Protein AF-A0A372LQ44-F1 (afdb_monomer)

Solvent-accessible surface area (backbone atoms only — not comparable to full-atom values): 11177 Å² total; per-residue (Å²): 134,81,79,75,71,79,74,73,60,73,63,59,48,52,54,49,41,55,52,36,52,55,50,28,53,50,25,50,53,51,24,60,46,28,67,70,78,46,55,78,69,54,19,54,52,46,31,50,53,26,48,49,53,24,50,52,34,53,54,51,40,42,32,42,51,24,40,47,46,39,60,73,64,60,52,71,87,62,61,103,74,47,47,50,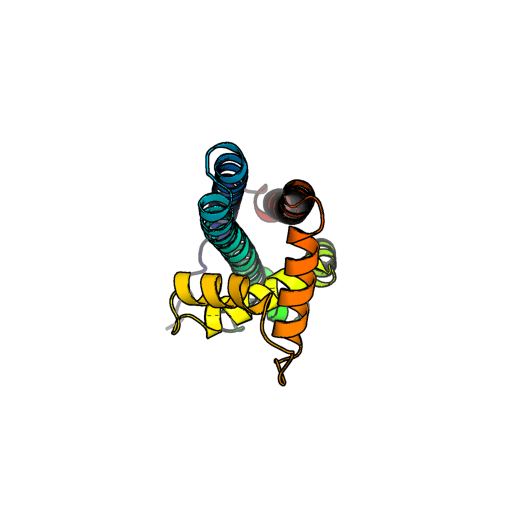80,56,54,74,78,48,82,65,83,53,62,70,61,44,50,57,54,47,56,50,63,72,32,67,67,48,52,48,50,52,50,50,49,50,55,54,61,74,36,78,84,52,53,74,64,56,48,46,46,50,65,63,50,56,77,75,56,81,93,65,92,60,59,71,64,57,50,49,50,51,54,54,48,50,53,36,73,76,38,71,47,66,61,56,52,49,52,51,49,51,53,54,50,52,54,50,49,52,51,50,50,50,49,44,62,75,74,56,73,82,82,128

Radius of gyration: 18.95 Å; Cα contacts (8 Å, |Δi|>4): 128; chains: 1; bounding box: 42×34×63 Å

Foldseek 3Di:
DPPPPPLPPLVVLLVLLVVLLVLLVVLLVQLVVLCPPDDPVSNLLSNLVSLLSSLVSLQVNLQSVQVSLCSPFVPVPPDPGDGNVRSVVDDRVPPVLVVLSVVLCPDPLNVLSVLSVVVVVVVPVPDSVVVSVCLVCVVPDDDDDDDPSVVVNSVVVVVCVVDPVSVVSVVSSCVSSVSSVVSSVVCCVPPPVPDD

Structure (mmCIF, N/CA/C/O backbone):
data_AF-A0A372LQ44-F1
#
_entry.id   AF-A0A372LQ44-F1
#
loop_
_atom_site.group_PDB
_atom_site.id
_atom_site.type_symbol
_atom_site.label_atom_id
_atom_site.label_alt_id
_atom_site.label_comp_id
_atom_site.label_asym_id
_atom_site.label_entity_id
_atom_site.label_seq_id
_atom_site.pdbx_PDB_ins_code
_atom_site.Cartn_x
_atom_site.Cartn_y
_atom_site.Cartn_z
_atom_site.occupancy
_atom_site.B_iso_or_equiv
_atom_site.auth_seq_id
_atom_site.auth_comp_id
_atom_site.auth_asym_id
_atom_site.auth_atom_id
_atom_site.pdbx_PDB_model_num
ATOM 1 N N . MET A 1 1 ? -19.451 -22.888 26.115 1.00 37.47 1 MET A N 1
ATOM 2 C CA . MET A 1 1 ? -18.176 -23.021 25.388 1.00 37.47 1 MET A CA 1
ATOM 3 C C . MET A 1 1 ? -17.977 -21.723 24.646 1.00 37.47 1 MET A C 1
ATOM 5 O O . MET A 1 1 ? -18.538 -21.548 23.574 1.00 37.47 1 MET A O 1
ATOM 9 N N . GLU A 1 2 ? -17.309 -20.777 25.292 1.00 37.28 2 GLU A N 1
ATOM 10 C CA . GLU A 1 2 ? -16.825 -19.576 24.622 1.00 37.28 2 GLU A CA 1
ATOM 11 C C . GLU A 1 2 ? -15.606 -20.025 23.816 1.00 37.28 2 GLU A C 1
ATOM 13 O O . GLU A 1 2 ? -14.624 -20.492 24.389 1.00 37.28 2 GLU A O 1
ATOM 18 N N . GLU A 1 3 ? -15.706 -20.009 22.485 1.00 39.16 3 GLU A N 1
ATOM 19 C CA . GLU A 1 3 ? -14.510 -20.027 21.648 1.00 39.16 3 GLU A CA 1
ATOM 20 C C . GLU A 1 3 ? -13.765 -18.734 21.977 1.00 39.16 3 GLU A C 1
ATOM 22 O O . GLU A 1 3 ? -14.154 -17.657 21.523 1.00 39.16 3 GLU A O 1
ATOM 27 N N . GLU A 1 4 ? -12.744 -18.830 22.829 1.00 37.88 4 GLU A N 1
ATOM 28 C CA . GLU A 1 4 ? -11.748 -17.780 22.987 1.00 37.88 4 GLU A CA 1
ATOM 29 C C . GLU A 1 4 ? -11.187 -17.513 21.592 1.00 37.88 4 GLU A C 1
ATOM 31 O O . GLU A 1 4 ? -10.370 -18.271 21.067 1.00 37.88 4 GLU A O 1
ATOM 36 N N . SER A 1 5 ? -11.700 -16.470 20.934 1.00 44.59 5 SER A N 1
ATOM 37 C CA . SER A 1 5 ? -11.126 -15.999 19.688 1.00 44.59 5 SER A CA 1
ATOM 38 C C . SER A 1 5 ? -9.682 -15.674 20.018 1.00 44.59 5 SER A C 1
ATOM 40 O O . SER A 1 5 ? -9.441 -14.768 20.812 1.00 44.59 5 SER A O 1
ATOM 42 N N . GLU A 1 6 ? -8.745 -16.440 19.471 1.00 47.81 6 GLU A N 1
ATOM 43 C CA . GLU A 1 6 ? -7.316 -16.202 19.598 1.00 47.81 6 GLU A CA 1
ATOM 44 C C . GLU A 1 6 ? -7.068 -14.759 19.133 1.00 47.81 6 GLU A C 1
ATOM 46 O O . GLU A 1 6 ? -7.059 -14.460 17.934 1.00 47.81 6 GLU A O 1
ATOM 51 N N . ILE A 1 7 ? -7.006 -13.817 20.080 1.00 52.34 7 ILE A N 1
ATOM 52 C CA . ILE A 1 7 ? -6.780 -12.408 19.778 1.00 52.34 7 ILE A CA 1
ATOM 53 C C . ILE A 1 7 ? -5.327 -12.350 19.336 1.00 52.34 7 ILE A C 1
ATOM 55 O O . ILE A 1 7 ? -4.411 -12.286 20.154 1.00 52.34 7 ILE A O 1
ATOM 59 N N . MET A 1 8 ? -5.124 -12.461 18.024 1.00 57.81 8 MET A N 1
ATOM 60 C CA . MET A 1 8 ? -3.811 -12.437 17.401 1.00 57.81 8 MET A CA 1
ATOM 61 C C . MET A 1 8 ? -3.054 -11.215 17.928 1.00 57.81 8 MET A C 1
ATOM 63 O O . MET A 1 8 ? -3.546 -10.088 17.830 1.00 57.81 8 MET A O 1
ATOM 67 N N . ASN A 1 9 ? -1.892 -11.458 18.543 1.00 68.44 9 ASN A N 1
ATOM 68 C CA . ASN A 1 9 ? -1.121 -10.431 19.234 1.00 68.44 9 ASN A CA 1
ATOM 69 C C . ASN A 1 9 ? -0.904 -9.226 18.292 1.00 68.44 9 ASN A C 1
ATOM 71 O O . ASN A 1 9 ? -0.292 -9.402 17.235 1.00 68.44 9 ASN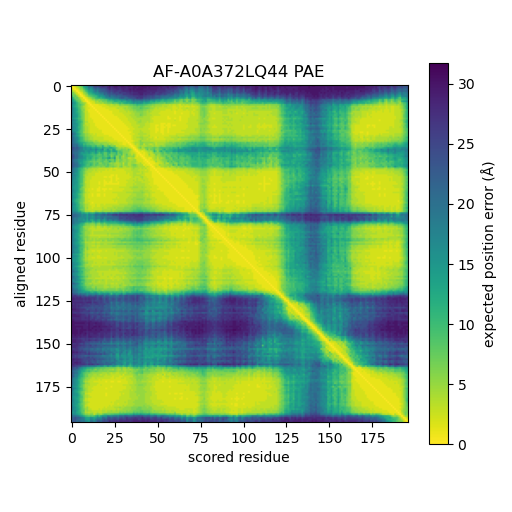 A O 1
ATOM 75 N N . PRO A 1 10 ? -1.366 -8.009 18.650 1.00 65.50 10 PRO A N 1
ATOM 76 C CA . PRO A 1 10 ? -1.233 -6.811 17.820 1.00 65.50 10 PRO A CA 1
ATOM 77 C C . PRO A 1 10 ? 0.201 -6.530 17.346 1.00 65.50 10 PRO A C 1
ATOM 79 O O . PRO A 1 10 ? 0.383 -5.930 16.286 1.00 65.50 10 PRO A O 1
ATOM 82 N N . ASN A 1 11 ? 1.208 -7.003 18.088 1.00 76.31 11 ASN A N 1
ATOM 83 C CA . ASN A 1 11 ? 2.622 -6.882 17.732 1.00 76.31 11 ASN A CA 1
ATOM 84 C C . ASN A 1 11 ? 2.979 -7.650 16.450 1.00 76.31 11 ASN A C 1
ATOM 86 O O . ASN A 1 11 ? 3.778 -7.156 15.660 1.00 76.31 11 ASN A O 1
ATOM 90 N N . ILE A 1 12 ? 2.328 -8.788 16.176 1.00 83.88 12 ILE A N 1
ATOM 91 C CA . ILE A 1 12 ? 2.591 -9.613 14.982 1.00 83.88 12 ILE A CA 1
ATOM 92 C C . ILE A 1 12 ? 2.321 -8.822 13.697 1.00 83.88 12 ILE A C 1
ATOM 94 O O . ILE A 1 12 ? 3.076 -8.925 12.727 1.00 83.88 12 ILE A O 1
ATOM 98 N N . TYR A 1 13 ? 1.270 -7.998 13.678 1.00 86.00 13 TYR A N 1
ATOM 99 C CA . TYR A 1 13 ? 0.953 -7.163 12.518 1.00 86.00 13 TYR A CA 1
ATOM 100 C C . TYR A 1 13 ? 2.007 -6.075 12.294 1.00 86.00 13 TYR A C 1
ATOM 102 O O . TYR A 1 13 ? 2.374 -5.810 11.151 1.00 86.00 13 TYR A O 1
ATOM 110 N N . LEU A 1 14 ? 2.526 -5.462 13.362 1.00 86.00 14 LEU A N 1
ATOM 111 C CA . LEU A 1 14 ? 3.571 -4.445 13.242 1.00 86.00 14 LEU A CA 1
ATOM 112 C C . LEU A 1 14 ? 4.901 -5.042 12.800 1.00 86.00 14 LEU A C 1
ATOM 114 O O . LEU A 1 14 ? 5.535 -4.483 11.908 1.00 86.00 14 LEU A O 1
ATOM 118 N N . ASP A 1 15 ? 5.297 -6.186 13.353 1.00 87.06 15 ASP A N 1
ATOM 119 C CA . ASP A 1 15 ? 6.501 -6.897 12.917 1.00 87.06 15 ASP A CA 1
ATOM 120 C C . ASP A 1 15 ? 6.385 -7.291 11.439 1.00 87.06 15 ASP A C 1
ATOM 122 O O . ASP A 1 15 ? 7.313 -7.084 10.652 1.00 87.06 15 ASP A O 1
ATOM 126 N N . SER A 1 16 ? 5.199 -7.752 11.028 1.00 90.19 16 SER A N 1
ATOM 127 C CA . SER A 1 16 ? 4.887 -8.038 9.626 1.00 90.19 16 SER A CA 1
ATOM 128 C C . SER A 1 16 ? 4.991 -6.787 8.749 1.00 90.19 16 SER A C 1
ATOM 130 O O . SER A 1 16 ? 5.576 -6.851 7.668 1.00 90.19 16 SER A O 1
ATOM 132 N N . LEU A 1 17 ? 4.485 -5.633 9.199 1.00 90.62 17 LEU A N 1
ATOM 133 C CA . LEU A 1 17 ? 4.611 -4.364 8.471 1.00 90.62 17 LEU A CA 1
ATOM 134 C C . LEU A 1 17 ? 6.066 -3.925 8.330 1.00 90.62 17 LEU A C 1
ATOM 136 O O . LEU A 1 17 ? 6.491 -3.545 7.240 1.00 90.62 17 LEU A O 1
ATOM 140 N N . GLN A 1 18 ? 6.850 -4.015 9.402 1.00 90.38 18 GLN A N 1
ATOM 141 C CA . GLN A 1 18 ? 8.269 -3.673 9.364 1.00 90.38 18 GLN A CA 1
ATOM 142 C C . GLN A 1 18 ? 9.047 -4.591 8.420 1.00 90.38 18 GLN A C 1
ATOM 144 O O . GLN A 1 18 ? 9.897 -4.119 7.663 1.00 90.38 18 GLN A O 1
ATOM 149 N N . PHE A 1 19 ? 8.738 -5.889 8.421 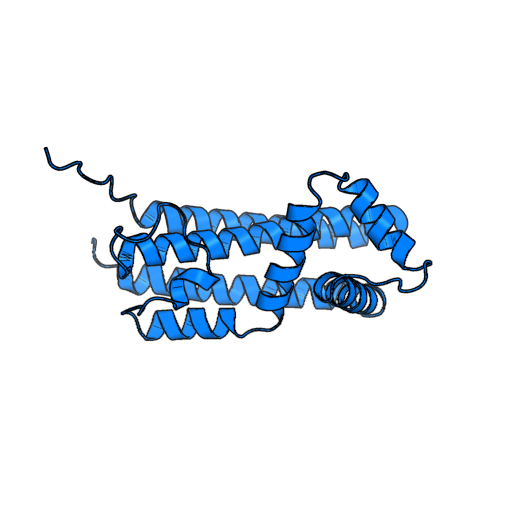1.00 92.69 19 PHE A N 1
ATOM 150 C CA . PHE A 1 19 ? 9.302 -6.833 7.463 1.00 92.69 19 PHE A CA 1
ATOM 151 C C . PHE A 1 19 ? 8.939 -6.457 6.020 1.00 92.69 19 PHE A C 1
ATOM 153 O O . PHE A 1 19 ? 9.813 -6.411 5.154 1.00 92.69 19 PHE A O 1
ATOM 160 N N . LYS A 1 20 ? 7.672 -6.119 5.757 1.00 92.88 20 LYS A N 1
ATOM 161 C CA . LYS A 1 20 ? 7.217 -5.699 4.426 1.00 92.88 20 LYS A CA 1
ATOM 162 C C . LYS A 1 20 ? 7.898 -4.422 3.949 1.00 92.88 20 LYS A C 1
ATOM 164 O O . LYS A 1 20 ? 8.294 -4.367 2.790 1.00 92.88 20 LYS A O 1
ATOM 169 N N . LEU A 1 21 ? 8.108 -3.436 4.817 1.00 92.69 21 LEU A N 1
ATOM 170 C CA . LEU A 1 21 ? 8.836 -2.219 4.448 1.00 92.69 21 LEU A CA 1
ATOM 171 C C . LEU A 1 21 ? 10.299 -2.495 4.097 1.00 92.69 21 LEU A C 1
ATOM 173 O O . LEU A 1 21 ? 10.785 -1.999 3.083 1.00 92.69 21 LEU A O 1
ATOM 177 N N . LYS A 1 22 ? 10.980 -3.357 4.861 1.00 93.06 22 LYS A N 1
ATOM 178 C CA . LYS A 1 22 ? 12.339 -3.806 4.513 1.00 93.06 22 LYS A CA 1
ATOM 179 C C . LYS A 1 22 ? 12.367 -4.519 3.158 1.00 93.06 22 LYS A C 1
ATOM 181 O O . LYS A 1 22 ? 13.262 -4.268 2.358 1.00 93.06 22 LYS A O 1
ATOM 186 N N . SER A 1 23 ? 11.374 -5.364 2.882 1.00 93.00 23 SER A N 1
ATOM 187 C CA . SER A 1 23 ? 11.241 -6.051 1.591 1.00 93.00 23 SER A CA 1
ATOM 188 C C . SER A 1 23 ? 10.990 -5.074 0.440 1.00 93.00 23 SER A C 1
ATOM 190 O O . SER A 1 23 ? 11.598 -5.209 -0.616 1.00 93.00 23 SER A O 1
ATOM 192 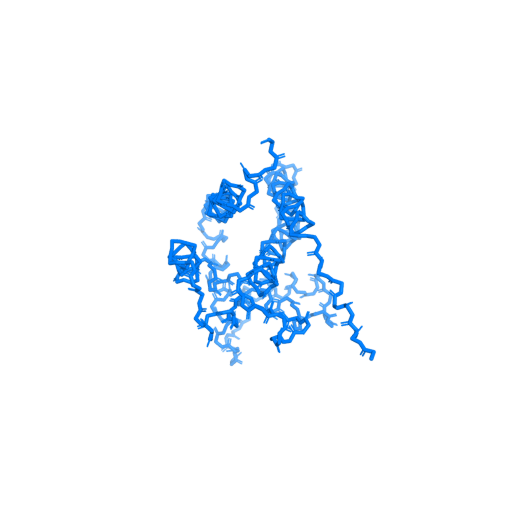N N . ALA A 1 24 ? 10.138 -4.064 0.630 1.00 91.19 24 ALA A N 1
ATOM 193 C CA . ALA A 1 24 ? 9.890 -3.042 -0.385 1.00 91.19 24 ALA A CA 1
ATOM 194 C C . ALA A 1 24 ? 11.162 -2.234 -0.690 1.00 91.19 24 ALA A C 1
ATOM 196 O O . ALA A 1 24 ? 11.474 -2.012 -1.857 1.00 91.19 24 ALA A O 1
ATOM 197 N N . ALA A 1 25 ? 11.927 -1.865 0.342 1.00 93.19 25 ALA A N 1
ATOM 198 C CA . ALA A 1 25 ? 13.214 -1.188 0.186 1.00 93.19 25 ALA A CA 1
ATOM 199 C C . ALA A 1 25 ? 14.240 -2.057 -0.558 1.00 93.19 25 ALA A C 1
ATOM 201 O O . ALA A 1 25 ? 14.980 -1.559 -1.402 1.00 93.19 25 ALA A O 1
ATOM 202 N N . PHE A 1 26 ? 14.260 -3.366 -0.294 1.00 92.94 26 PHE A N 1
ATOM 203 C CA . PHE A 1 26 ? 15.095 -4.302 -1.043 1.00 92.94 26 PHE A CA 1
ATOM 204 C C . PHE A 1 26 ? 14.747 -4.304 -2.539 1.00 92.94 26 PHE A C 1
ATOM 206 O O . PHE A 1 26 ? 15.641 -4.109 -3.360 1.00 92.94 26 PHE A O 1
ATOM 213 N N . HIS A 1 27 ? 13.467 -4.450 -2.896 1.00 87.75 27 HIS A N 1
ATOM 214 C CA . HIS A 1 27 ? 13.025 -4.436 -4.297 1.00 87.75 27 HIS A CA 1
ATOM 215 C C . HIS A 1 27 ? 13.304 -3.097 -4.989 1.00 87.75 27 HIS A C 1
ATOM 217 O O . HIS A 1 27 ? 13.735 -3.066 -6.142 1.00 87.75 27 HIS A O 1
ATOM 223 N N . HIS A 1 28 ? 13.133 -1.981 -4.278 1.00 88.50 28 HIS A N 1
ATOM 224 C CA . HIS A 1 28 ? 13.502 -0.654 -4.771 1.00 88.50 28 HIS A CA 1
ATOM 225 C C . HIS A 1 28 ? 14.998 -0.571 -5.112 1.00 88.50 28 HIS A C 1
ATOM 227 O O . HIS A 1 28 ? 15.353 -0.217 -6.237 1.00 88.50 28 HIS A O 1
ATOM 233 N N . MET A 1 29 ? 15.877 -1.005 -4.202 1.00 89.81 29 MET A N 1
ATOM 234 C CA . MET A 1 29 ? 17.323 -1.044 -4.451 1.00 89.81 29 MET A CA 1
ATOM 235 C C . MET A 1 29 ? 17.701 -1.963 -5.620 1.00 89.81 29 MET A C 1
ATOM 237 O O . MET A 1 29 ? 18.549 -1.590 -6.430 1.00 89.81 29 MET A O 1
ATOM 241 N 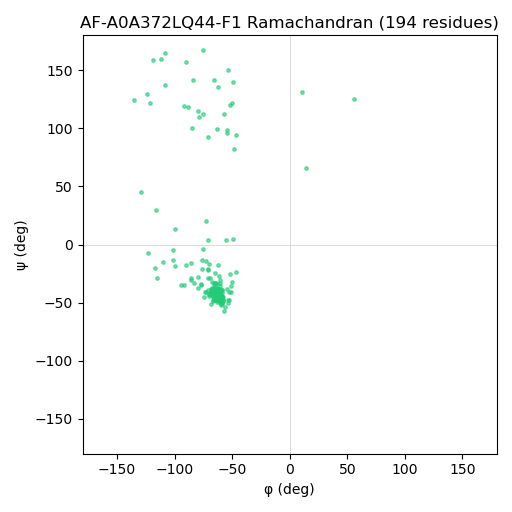N . GLN A 1 30 ? 17.081 -3.143 -5.739 1.00 85.19 30 GLN A N 1
ATOM 242 C CA . GLN A 1 30 ? 17.337 -4.055 -6.864 1.00 85.19 30 GLN A CA 1
ATOM 243 C C . GLN A 1 30 ? 16.868 -3.468 -8.196 1.00 85.19 30 GLN A C 1
ATOM 245 O O . GLN A 1 30 ? 17.566 -3.596 -9.202 1.00 85.19 30 GLN A O 1
ATOM 250 N N . THR A 1 31 ? 15.738 -2.757 -8.197 1.00 78.25 31 THR A N 1
ATOM 251 C CA . THR A 1 31 ? 15.253 -2.024 -9.374 1.00 78.25 31 THR A CA 1
ATOM 252 C C . THR A 1 31 ? 16.289 -0.986 -9.813 1.00 78.25 31 THR A C 1
ATOM 254 O O . THR A 1 31 ? 16.687 -0.960 -10.975 1.00 78.25 31 THR A O 1
ATOM 257 N N . LEU A 1 32 ? 16.796 -0.173 -8.879 1.00 81.62 32 LEU A N 1
ATOM 258 C CA . LEU A 1 32 ? 17.813 0.847 -9.164 1.00 81.62 32 LEU A CA 1
ATOM 259 C C . LEU A 1 32 ? 19.140 0.258 -9.650 1.00 81.62 32 LEU A C 1
ATOM 261 O O . LEU A 1 32 ? 19.797 0.849 -10.507 1.00 81.62 32 LEU A O 1
ATOM 265 N N . LYS A 1 33 ? 19.548 -0.890 -9.102 1.00 81.81 33 LYS A N 1
ATOM 266 C CA . LYS A 1 33 ? 20.750 -1.607 -9.537 1.00 81.81 33 LYS A CA 1
ATOM 267 C C . LYS A 1 33 ? 20.588 -2.146 -10.957 1.00 81.81 33 LYS A C 1
ATOM 269 O O . LYS A 1 33 ? 21.471 -1.960 -11.786 1.00 81.81 33 LYS A O 1
ATOM 274 N N . SER A 1 34 ? 19.430 -2.731 -11.250 1.00 72.81 34 SER A N 1
ATOM 275 C CA . SER A 1 34 ? 19.122 -3.291 -12.565 1.00 72.81 34 SER A CA 1
ATOM 276 C C . SER A 1 34 ? 19.215 -2.241 -13.673 1.00 72.81 34 SER A C 1
ATOM 278 O O . SER A 1 34 ? 19.773 -2.515 -14.727 1.00 72.81 34 SER A O 1
ATOM 280 N N . ILE A 1 35 ? 18.769 -1.010 -13.407 1.00 70.69 35 ILE A N 1
ATOM 281 C CA . ILE A 1 35 ? 18.875 0.118 -14.352 1.00 70.69 35 ILE A CA 1
ATOM 282 C C . ILE A 1 35 ? 20.337 0.463 -14.695 1.00 70.69 35 ILE A C 1
ATOM 284 O O . ILE A 1 35 ? 20.603 1.007 -15.760 1.00 70.69 35 ILE A O 1
ATOM 288 N N . LYS A 1 36 ? 21.293 0.177 -13.804 1.00 72.81 36 LYS A N 1
ATOM 289 C CA . LYS A 1 36 ? 22.713 0.506 -14.006 1.00 72.81 36 LYS A CA 1
ATOM 290 C C . LYS A 1 36 ? 23.509 -0.616 -14.667 1.00 72.81 36 LYS A C 1
ATOM 292 O O . LYS A 1 36 ? 24.431 -0.321 -15.420 1.00 72.81 36 LYS A O 1
ATOM 297 N N . ASP A 1 37 ? 23.170 -1.865 -14.362 1.00 71.00 37 ASP A N 1
ATOM 298 C CA . ASP A 1 37 ? 24.048 -3.012 -14.621 1.00 71.00 37 ASP A CA 1
ATOM 299 C C . ASP A 1 37 ? 23.665 -3.822 -15.877 1.00 71.00 37 ASP A C 1
ATOM 301 O O . ASP A 1 37 ? 24.463 -4.637 -16.337 1.00 71.00 37 ASP A O 1
ATOM 305 N N . PHE A 1 38 ? 22.470 -3.611 -16.438 1.00 67.75 38 PHE A N 1
ATOM 306 C CA . PHE A 1 38 ? 21.934 -4.399 -17.557 1.00 67.75 38 PHE A CA 1
ATOM 307 C C . PHE A 1 38 ? 21.904 -3.631 -18.885 1.00 67.75 38 PHE A C 1
ATOM 309 O O . PHE A 1 38 ? 22.013 -2.406 -18.902 1.00 67.75 38 PHE A O 1
ATOM 316 N N . ASN A 1 39 ? 21.729 -4.335 -20.009 1.00 66.12 39 ASN A N 1
ATOM 317 C CA . ASN A 1 39 ? 21.396 -3.702 -21.295 1.00 66.12 39 ASN A CA 1
ATOM 318 C C . ASN A 1 39 ? 19.913 -3.259 -21.340 1.00 66.12 39 ASN A C 1
ATOM 320 O O . ASN A 1 39 ? 19.142 -3.649 -20.472 1.00 66.12 39 ASN A O 1
ATOM 324 N N . GLU A 1 40 ? 19.485 -2.450 -22.318 1.00 59.84 40 GLU A N 1
ATOM 325 C CA . GLU A 1 40 ? 18.125 -1.858 -22.338 1.00 59.84 40 GLU A CA 1
ATOM 326 C C . GLU A 1 40 ? 16.977 -2.882 -22.217 1.00 59.84 40 GLU A C 1
ATOM 328 O O . GLU A 1 40 ? 15.984 -2.627 -21.532 1.00 59.84 40 GLU A O 1
ATOM 333 N N . GLU A 1 41 ? 17.107 -4.051 -22.845 1.00 55.25 41 GLU A N 1
ATOM 334 C CA . GLU A 1 41 ? 16.078 -5.097 -22.830 1.00 55.25 41 GLU A CA 1
ATOM 335 C C . GLU A 1 41 ? 16.028 -5.818 -21.473 1.00 55.25 41 GLU A C 1
ATOM 337 O O . GLU A 1 41 ? 14.964 -5.982 -20.870 1.00 55.25 41 GLU A O 1
ATOM 342 N N . GLU A 1 42 ? 17.193 -6.169 -20.933 1.00 55.88 42 GLU A N 1
ATOM 343 C CA . GLU A 1 42 ? 17.345 -6.759 -19.602 1.00 55.88 42 GLU A CA 1
ATOM 344 C C . GLU A 1 42 ? 16.930 -5.783 -18.487 1.00 55.88 42 GLU A C 1
ATOM 346 O O . GLU A 1 42 ? 16.282 -6.188 -17.517 1.00 55.88 42 GLU A O 1
ATOM 351 N N . GLN A 1 43 ? 17.232 -4.489 -18.643 1.00 59.53 43 GLN A N 1
ATOM 352 C CA . GLN A 1 43 ? 16.787 -3.417 -17.751 1.00 59.53 43 GLN A CA 1
ATOM 353 C C . GLN A 1 43 ? 15.264 -3.379 -17.685 1.00 59.53 43 GLN A C 1
ATOM 355 O O . GLN A 1 43 ? 14.705 -3.339 -16.591 1.00 59.53 43 GLN A O 1
ATOM 360 N N . LEU A 1 44 ? 14.581 -3.425 -18.833 1.00 56.09 44 LEU A N 1
ATOM 361 C CA . LEU A 1 44 ? 13.122 -3.368 -18.888 1.00 56.09 44 LEU A CA 1
ATOM 362 C C . LEU A 1 44 ? 12.484 -4.536 -18.119 1.00 56.09 44 LEU A C 1
ATOM 364 O O . LEU A 1 44 ? 11.546 -4.338 -17.341 1.00 56.09 44 LEU A O 1
ATOM 368 N N . ILE A 1 45 ? 13.014 -5.747 -18.304 1.00 56.75 45 ILE A N 1
ATOM 369 C CA . ILE A 1 45 ? 12.505 -6.966 -17.665 1.00 56.75 45 ILE A CA 1
ATOM 370 C C . ILE A 1 45 ? 12.762 -6.936 -16.155 1.00 56.75 45 ILE A C 1
ATOM 372 O O . ILE A 1 45 ? 11.826 -7.126 -15.374 1.00 56.75 45 ILE A O 1
ATOM 376 N N . ALA A 1 46 ? 14.003 -6.667 -15.744 1.00 58.16 46 ALA A N 1
ATOM 377 C CA . ALA A 1 46 ? 14.402 -6.663 -14.339 1.00 58.16 46 ALA A CA 1
ATOM 378 C C . ALA A 1 46 ? 13.726 -5.531 -13.549 1.00 58.16 46 ALA A C 1
ATOM 380 O O . ALA A 1 46 ? 13.245 -5.743 -12.433 1.00 58.16 46 ALA A O 1
ATOM 381 N N . VAL A 1 47 ? 13.600 -4.341 -14.150 1.00 64.19 47 VAL A N 1
ATOM 382 C CA . VAL A 1 47 ? 12.829 -3.236 -13.568 1.00 64.19 47 VAL A CA 1
ATOM 383 C C . VAL A 1 47 ? 11.373 -3.637 -13.396 1.00 64.19 47 VAL A C 1
ATOM 385 O O . VAL A 1 47 ? 10.810 -3.401 -12.331 1.00 64.19 47 VAL A O 1
ATOM 388 N N . SER A 1 48 ? 10.761 -4.266 -14.402 1.00 66.00 48 SER A N 1
ATOM 389 C CA . SER A 1 48 ? 9.357 -4.674 -14.322 1.00 66.00 48 SER A CA 1
ATOM 390 C C . SER A 1 48 ? 9.110 -5.683 -13.197 1.00 66.00 48 SER A C 1
ATOM 392 O O . SER A 1 48 ? 8.153 -5.528 -12.430 1.00 66.00 48 SER A O 1
ATOM 394 N N . SER A 1 49 ? 9.973 -6.694 -13.039 1.00 69.44 49 SER A N 1
ATOM 395 C CA . SER A 1 49 ? 9.807 -7.715 -11.996 1.00 69.44 49 SER A CA 1
ATOM 396 C C . SER A 1 49 ? 9.980 -7.152 -10.588 1.00 69.44 49 SER A C 1
ATOM 398 O O . SER A 1 49 ? 9.124 -7.380 -9.729 1.00 69.44 49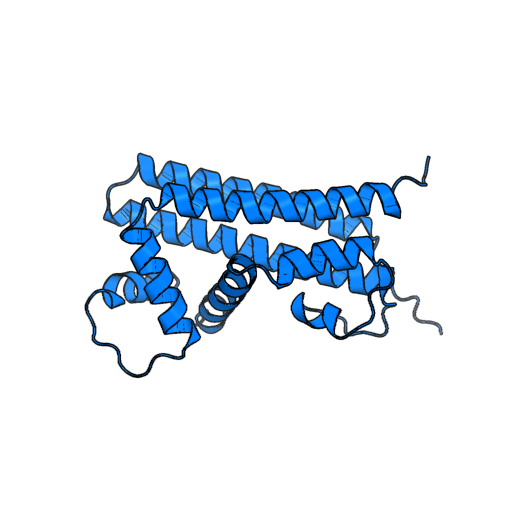 SER A O 1
ATOM 400 N N . GLU A 1 50 ? 11.043 -6.382 -10.350 1.00 78.75 50 GLU A N 1
ATOM 401 C CA . GLU A 1 50 ? 11.335 -5.820 -9.027 1.00 78.75 50 GLU A CA 1
ATOM 402 C C . GLU A 1 50 ? 10.339 -4.717 -8.653 1.00 78.75 50 GLU A C 1
ATOM 404 O O . GLU A 1 50 ? 9.821 -4.690 -7.533 1.00 78.75 50 GLU A O 1
ATOM 409 N N . PHE A 1 51 ? 9.948 -3.875 -9.613 1.00 77.44 51 PHE A N 1
ATOM 410 C CA . PHE A 1 51 ? 8.875 -2.903 -9.420 1.00 77.44 51 PHE A CA 1
ATOM 411 C C . PHE A 1 51 ? 7.550 -3.588 -9.074 1.00 77.44 51 PHE A C 1
ATOM 413 O O . PHE A 1 51 ? 6.861 -3.183 -8.136 1.00 77.44 51 PHE A O 1
ATOM 420 N N . THR A 1 52 ? 7.194 -4.661 -9.785 1.00 78.25 52 THR A N 1
ATOM 421 C CA . THR A 1 52 ? 5.977 -5.432 -9.500 1.00 78.25 52 THR A CA 1
ATOM 422 C C . THR A 1 52 ? 6.010 -6.010 -8.086 1.00 78.25 52 THR A C 1
ATOM 424 O O . THR A 1 52 ? 5.023 -5.893 -7.354 1.00 78.25 52 THR A O 1
ATOM 427 N N . ALA A 1 53 ? 7.141 -6.584 -7.668 1.00 82.75 53 ALA A N 1
ATOM 428 C CA . ALA A 1 53 ? 7.320 -7.118 -6.321 1.00 82.75 53 ALA A CA 1
ATOM 429 C C . ALA A 1 53 ? 7.201 -6.025 -5.244 1.00 82.75 53 ALA A C 1
ATOM 431 O O . ALA A 1 53 ? 6.500 -6.216 -4.244 1.00 82.75 53 ALA A O 1
ATOM 432 N N . MET A 1 54 ? 7.798 -4.852 -5.472 1.00 87.69 54 MET A N 1
ATOM 433 C CA . MET A 1 54 ? 7.667 -3.684 -4.597 1.00 87.69 54 MET A CA 1
ATOM 434 C C . MET A 1 54 ? 6.200 -3.253 -4.452 1.00 87.69 54 MET A C 1
ATOM 436 O O . MET A 1 54 ? 5.697 -3.113 -3.336 1.00 87.69 54 MET A O 1
ATOM 440 N N . MET A 1 55 ? 5.477 -3.108 -5.564 1.00 83.25 55 MET A N 1
ATOM 441 C CA . MET A 1 55 ? 4.068 -2.704 -5.557 1.00 83.25 55 MET A CA 1
ATOM 442 C C . MET A 1 55 ? 3.186 -3.733 -4.837 1.00 83.25 55 MET A C 1
ATOM 444 O O . MET A 1 55 ? 2.404 -3.379 -3.956 1.00 83.25 55 MET A O 1
ATOM 448 N N . LEU A 1 56 ? 3.345 -5.028 -5.123 1.00 86.19 56 LEU A N 1
ATOM 449 C CA . LEU A 1 56 ? 2.615 -6.086 -4.412 1.00 86.19 56 LEU A CA 1
ATOM 450 C C . LEU A 1 56 ? 2.919 -6.087 -2.908 1.00 86.19 56 LEU A C 1
ATOM 452 O O . LEU A 1 56 ? 2.024 -6.334 -2.092 1.00 86.19 56 LEU A O 1
ATOM 456 N N . THR A 1 57 ? 4.160 -5.768 -2.537 1.00 91.25 57 THR A N 1
ATOM 457 C CA . THR A 1 57 ? 4.574 -5.621 -1.141 1.00 91.25 57 THR A CA 1
ATOM 458 C C . THR A 1 57 ? 3.823 -4.472 -0.473 1.00 91.25 57 THR A C 1
ATOM 460 O O . THR A 1 57 ? 3.202 -4.707 0.566 1.00 91.25 57 THR A O 1
ATOM 463 N N . PHE A 1 58 ? 3.764 -3.287 -1.088 1.00 92.38 58 PHE A N 1
ATOM 464 C CA . PHE A 1 58 ? 2.989 -2.160 -0.558 1.00 92.38 58 PHE A CA 1
ATOM 465 C C . PHE A 1 58 ? 1.503 -2.480 -0.412 1.00 92.38 58 PHE A C 1
ATOM 467 O O . PHE A 1 58 ? 0.938 -2.221 0.648 1.00 92.38 58 PHE A O 1
ATOM 474 N N . GLN A 1 59 ? 0.877 -3.119 -1.406 1.00 91.06 59 GLN A N 1
ATOM 475 C CA . GLN A 1 59 ? -0.523 -3.545 -1.294 1.00 91.06 59 GLN A CA 1
ATOM 476 C C . GLN A 1 59 ? -0.731 -4.490 -0.106 1.00 91.06 59 GLN A C 1
ATOM 478 O O . GLN A 1 59 ? -1.712 -4.356 0.624 1.00 91.06 59 GLN A O 1
ATOM 483 N N . SER A 1 60 ? 0.190 -5.434 0.109 1.00 90.69 60 SER A N 1
ATOM 484 C CA . SER A 1 60 ? 0.105 -6.339 1.255 1.00 90.69 60 SER A CA 1
ATOM 485 C C . SER A 1 60 ? 0.272 -5.612 2.593 1.00 90.69 60 SER A C 1
ATOM 487 O O . SER A 1 60 ? -0.403 -5.975 3.551 1.00 90.69 60 SER A O 1
ATOM 489 N N . SER A 1 61 ? 1.082 -4.549 2.657 1.00 94.25 61 SER A N 1
ATOM 490 C CA . SER A 1 61 ? 1.170 -3.683 3.839 1.00 94.25 61 SER A CA 1
ATOM 491 C C . SER A 1 61 ? -0.166 -3.004 4.147 1.00 94.25 61 SER A C 1
ATOM 493 O O . SER A 1 61 ? -0.565 -2.950 5.308 1.00 94.25 61 SER A O 1
ATOM 495 N N . LEU A 1 62 ? -0.908 -2.555 3.127 1.00 93.19 62 LEU A N 1
ATOM 496 C CA . LEU A 1 62 ? -2.243 -1.969 3.333 1.00 93.19 62 LEU A CA 1
ATOM 497 C C . LEU A 1 62 ? -3.216 -2.987 3.920 1.00 93.19 62 LEU A C 1
ATOM 499 O O . LEU A 1 62 ? -3.969 -2.676 4.840 1.00 93.19 62 LEU A O 1
ATOM 503 N N . ASP A 1 63 ? -3.178 -4.214 3.402 1.00 89.50 63 ASP A N 1
ATOM 504 C CA . ASP A 1 63 ? -4.022 -5.302 3.885 1.00 89.50 63 ASP A CA 1
ATOM 505 C C . ASP A 1 63 ? -3.669 -5.688 5.337 1.00 89.50 63 ASP A C 1
ATOM 507 O O . ASP A 1 63 ? -4.561 -6.057 6.100 1.00 89.50 63 ASP A O 1
ATOM 511 N N . ILE A 1 64 ? -2.398 -5.584 5.747 1.00 91.44 64 ILE A N 1
ATOM 512 C CA . ILE A 1 64 ? -1.971 -5.815 7.138 1.00 91.44 64 ILE A CA 1
ATOM 513 C C . ILE A 1 64 ? -2.476 -4.697 8.059 1.00 91.44 64 ILE A C 1
ATOM 515 O O . ILE A 1 64 ? -3.012 -4.994 9.125 1.00 91.44 64 ILE A O 1
ATOM 519 N N . ILE A 1 65 ? -2.373 -3.427 7.647 1.00 93.38 65 ILE A N 1
ATOM 520 C CA . ILE A 1 65 ? -2.943 -2.294 8.401 1.00 93.38 65 ILE A CA 1
ATOM 521 C C . ILE A 1 65 ? -4.449 -2.482 8.578 1.00 93.38 65 ILE A C 1
ATOM 523 O O . ILE A 1 65 ? -4.970 -2.319 9.679 1.00 93.38 65 ILE A O 1
ATOM 527 N N . ALA A 1 66 ? -5.147 -2.874 7.512 1.00 91.00 66 ALA A N 1
ATOM 528 C CA . ALA A 1 66 ? -6.582 -3.112 7.545 1.00 91.00 66 ALA A CA 1
ATOM 529 C C . ALA A 1 66 ? -6.966 -4.191 8.565 1.00 91.00 66 ALA A C 1
ATOM 531 O O . ALA A 1 66 ? -7.901 -4.013 9.345 1.00 91.00 66 ALA A O 1
ATOM 532 N N . GLN A 1 67 ? -6.214 -5.293 8.586 1.00 88.31 67 GLN A N 1
ATOM 533 C CA . GLN A 1 67 ? -6.408 -6.375 9.547 1.00 88.31 67 GLN A CA 1
ATOM 534 C C . GLN A 1 67 ? -6.100 -5.935 10.977 1.00 88.31 67 GLN A C 1
ATOM 536 O O . GLN A 1 67 ? -6.856 -6.280 11.881 1.00 88.31 67 GLN A O 1
ATOM 541 N N . TRP A 1 68 ? -5.052 -5.134 11.183 1.00 90.75 68 TRP A N 1
ATOM 542 C CA . TRP A 1 68 ? -4.735 -4.585 12.499 1.00 90.75 68 TRP A CA 1
ATOM 543 C C . TRP A 1 68 ? -5.850 -3.669 13.014 1.00 90.75 68 TRP A C 1
ATOM 545 O O . TRP A 1 68 ? -6.315 -3.855 14.136 1.00 90.75 68 TRP A O 1
ATOM 555 N N . VAL A 1 69 ? -6.343 -2.739 12.186 1.00 91.06 69 VAL A N 1
ATOM 556 C CA . VAL A 1 69 ? -7.475 -1.856 12.531 1.00 91.06 69 VAL A CA 1
ATOM 557 C C . VAL A 1 69 ? -8.709 -2.688 12.867 1.00 91.06 69 VAL A C 1
ATOM 559 O O . VAL A 1 69 ? -9.358 -2.453 13.885 1.00 91.06 69 VAL A O 1
ATOM 562 N N . ASN A 1 70 ? -9.002 -3.700 12.051 1.00 87.50 70 ASN A N 1
ATOM 563 C CA . ASN A 1 70 ? -10.125 -4.597 12.277 1.00 87.50 70 ASN A CA 1
ATOM 564 C C . ASN A 1 70 ? -10.025 -5.332 13.620 1.00 87.50 70 ASN A C 1
ATOM 566 O O . ASN A 1 70 ? -10.969 -5.331 14.407 1.00 87.50 70 ASN A O 1
ATOM 570 N N . ALA A 1 71 ? -8.865 -5.931 13.889 1.00 84.12 71 ALA A N 1
ATOM 571 C CA . ALA A 1 71 ? -8.623 -6.717 15.089 1.00 84.12 71 ALA A CA 1
ATOM 572 C C . ALA A 1 71 ? -8.591 -5.853 16.356 1.00 84.12 71 ALA A C 1
ATOM 574 O O . ALA A 1 71 ? -9.091 -6.275 17.395 1.00 84.12 71 ALA A O 1
ATOM 575 N N . LYS A 1 72 ? -7.996 -4.656 16.283 1.00 86.25 72 LYS A N 1
ATOM 576 C CA . LYS A 1 72 ? -7.713 -3.832 17.462 1.00 86.25 72 LYS A CA 1
ATOM 577 C C . LYS A 1 72 ? -8.786 -2.794 17.766 1.00 86.25 72 LYS A C 1
ATOM 579 O O . LYS A 1 72 ? -8.993 -2.495 18.938 1.00 86.25 72 LYS A O 1
ATOM 584 N N . LEU A 1 73 ? -9.421 -2.222 16.743 1.00 87.50 73 LEU A N 1
ATOM 585 C CA . LEU A 1 73 ? -10.290 -1.049 16.894 1.00 87.50 73 LEU A CA 1
ATOM 586 C C . LEU A 1 73 ? -11.755 -1.320 16.569 1.00 87.50 73 LEU A C 1
ATOM 588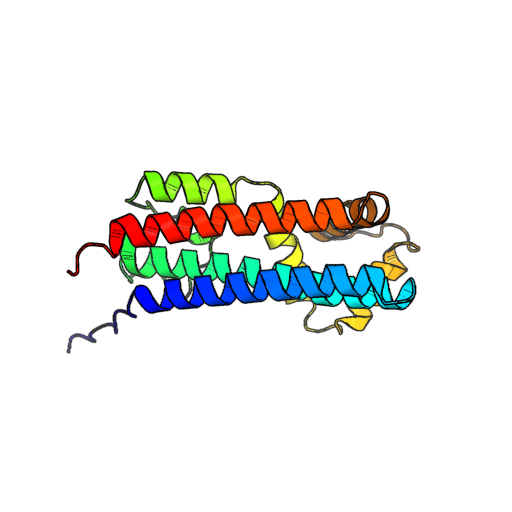 O O . LEU A 1 73 ? -12.618 -0.646 17.121 1.00 87.50 73 LEU A O 1
ATOM 592 N N . LEU A 1 74 ? -12.048 -2.276 15.684 1.00 84.12 74 LEU A N 1
ATOM 593 C CA . LEU A 1 74 ? -13.418 -2.504 15.214 1.00 84.12 74 LEU A CA 1
ATOM 594 C C . LEU A 1 74 ? -14.122 -3.698 15.880 1.00 84.12 74 LEU A C 1
ATOM 596 O O . LEU A 1 74 ? -15.316 -3.868 15.659 1.00 84.12 74 LEU A O 1
ATOM 600 N N . ASN A 1 75 ? -13.415 -4.464 16.724 1.00 68.38 75 ASN A N 1
ATOM 601 C CA . ASN A 1 75 ? -13.850 -5.724 17.344 1.00 68.38 75 ASN A CA 1
ATOM 602 C C . ASN A 1 75 ? -14.303 -6.791 16.317 1.00 68.38 75 ASN A C 1
ATOM 604 O O . ASN A 1 75 ? -15.207 -6.597 15.509 1.00 68.38 75 ASN A O 1
ATOM 608 N N . SER A 1 76 ? -13.683 -7.971 16.400 1.00 57.59 76 SER A N 1
ATOM 609 C CA . SER A 1 76 ? -13.624 -9.115 15.459 1.00 57.59 76 SER A CA 1
ATOM 610 C C . SER A 1 76 ? -14.920 -9.684 14.841 1.00 57.59 76 SER A C 1
ATOM 612 O O . SER A 1 76 ? -14.854 -10.659 14.093 1.00 57.59 76 SER A O 1
ATOM 614 N N . THR A 1 77 ? -16.093 -9.088 15.067 1.00 54.38 77 THR A N 1
ATOM 615 C CA . THR A 1 77 ? -17.340 -9.441 14.355 1.00 54.38 77 THR A CA 1
ATOM 616 C C . THR A 1 77 ? -17.272 -9.190 12.845 1.00 54.38 77 THR A C 1
ATOM 618 O O . THR A 1 77 ? -18.051 -9.753 12.073 1.00 54.38 77 THR A O 1
ATOM 621 N N . ILE A 1 78 ? -16.313 -8.386 12.392 1.00 56.66 78 ILE A N 1
ATOM 622 C CA . ILE A 1 78 ? -16.064 -8.122 10.979 1.00 56.66 78 ILE A CA 1
ATOM 623 C C . ILE A 1 78 ? -15.089 -9.180 10.436 1.00 56.66 78 ILE A C 1
ATOM 625 O O . ILE A 1 78 ? -13.958 -9.277 10.902 1.00 56.66 78 ILE A O 1
ATOM 629 N N . LYS A 1 79 ? -15.566 -9.955 9.446 1.00 60.28 79 LYS A N 1
ATOM 630 C CA . LYS A 1 79 ? -14.869 -10.885 8.521 1.00 60.28 79 LYS A CA 1
ATOM 631 C C . LYS A 1 79 ? -13.394 -11.228 8.835 1.00 60.28 79 LYS A C 1
ATOM 633 O O . LYS A 1 79 ? -12.537 -10.355 8.853 1.00 60.28 79 LYS A O 1
ATOM 638 N N . LYS A 1 80 ? -13.053 -12.531 8.819 1.00 67.12 80 LYS A N 1
ATOM 639 C CA . LYS A 1 80 ? -11.669 -13.076 8.926 1.00 67.12 80 LYS A CA 1
ATOM 640 C C . LYS A 1 80 ? -10.612 -12.403 8.030 1.00 67.12 80 LYS A C 1
ATOM 642 O O . LYS A 1 80 ? -9.427 -12.491 8.325 1.00 67.12 80 LYS A O 1
ATOM 647 N N . ARG A 1 81 ? -11.013 -11.772 6.923 1.00 74.50 81 ARG A N 1
ATOM 648 C CA . ARG A 1 81 ? -10.125 -11.025 6.030 1.00 74.50 81 ARG A CA 1
ATOM 649 C C . ARG A 1 81 ? -10.786 -9.705 5.660 1.00 74.50 81 ARG A C 1
ATOM 651 O O . ARG A 1 81 ? -11.896 -9.715 5.129 1.00 74.50 81 ARG A O 1
ATOM 658 N N . VAL A 1 82 ? -10.085 -8.605 5.919 1.00 80.81 82 VAL A N 1
ATOM 659 C CA . VAL A 1 82 ? -10.536 -7.244 5.614 1.00 80.81 82 VAL A CA 1
ATOM 660 C C . VAL A 1 82 ? -9.492 -6.568 4.743 1.00 80.81 82 VAL A C 1
ATOM 662 O O . VAL A 1 82 ? -8.301 -6.610 5.049 1.00 80.81 82 VAL A O 1
ATOM 665 N N . TYR A 1 83 ? -9.939 -5.979 3.637 1.00 86.25 83 TYR A N 1
ATOM 666 C CA . TYR A 1 83 ? -9.078 -5.205 2.745 1.00 86.25 83 TYR A CA 1
ATOM 667 C C . TYR A 1 83 ? -9.041 -3.735 3.158 1.00 86.25 83 TYR A C 1
ATOM 669 O O . TYR A 1 83 ? -9.987 -3.226 3.759 1.00 86.25 83 TYR A O 1
ATOM 677 N N . PHE A 1 84 ? -7.981 -3.028 2.767 1.00 90.50 84 PHE A N 1
ATOM 678 C CA . PHE A 1 84 ? -7.790 -1.620 3.124 1.00 90.50 84 PHE A CA 1
ATOM 679 C C . PHE A 1 84 ? -8.982 -0.722 2.793 1.00 90.50 84 PHE A C 1
ATOM 681 O O . PHE A 1 84 ? -9.380 0.086 3.613 1.00 90.50 84 PHE A O 1
ATOM 688 N N . ASP A 1 85 ? -9.636 -0.888 1.645 1.00 86.94 85 ASP A N 1
ATOM 689 C CA . ASP A 1 85 ? -10.806 -0.061 1.319 1.00 86.94 85 ASP A CA 1
ATOM 690 C C . ASP A 1 85 ? -12.052 -0.383 2.152 1.00 86.94 85 ASP A C 1
ATOM 692 O O . ASP A 1 85 ? -12.962 0.444 2.257 1.00 86.94 85 ASP A O 1
ATOM 696 N N . GLU A 1 86 ? -12.123 -1.585 2.721 1.00 87.25 86 GLU A N 1
ATOM 697 C CA . GLU A 1 86 ? -13.290 -2.051 3.460 1.00 87.25 86 GLU A CA 1
ATOM 698 C C . GLU A 1 86 ? -13.347 -1.504 4.881 1.00 87.25 86 GLU A C 1
ATOM 700 O O . GLU A 1 86 ? -14.455 -1.313 5.375 1.00 87.25 86 GLU A O 1
ATOM 705 N N . ILE A 1 87 ? -12.207 -1.191 5.512 1.00 89.12 87 ILE A N 1
ATOM 706 C CA . ILE A 1 87 ? -12.196 -0.645 6.884 1.00 89.12 87 ILE A CA 1
ATOM 707 C C . ILE A 1 87 ? -12.943 0.689 6.970 1.00 89.12 87 ILE A C 1
ATOM 709 O O . ILE A 1 87 ? -13.591 0.970 7.968 1.00 89.12 87 ILE A O 1
ATOM 713 N N . PHE A 1 88 ? -12.942 1.470 5.886 1.00 89.50 88 PHE A N 1
ATOM 714 C CA . PHE A 1 88 ? -13.628 2.762 5.810 1.00 89.50 88 PHE A CA 1
ATOM 715 C C . PHE A 1 88 ? -15.151 2.655 5.661 1.00 89.50 88 PHE A C 1
ATOM 717 O O . PHE A 1 88 ? -15.828 3.678 5.608 1.00 89.50 88 PHE A O 1
ATOM 724 N N . LYS A 1 89 ? -15.705 1.442 5.536 1.00 88.25 89 LYS A N 1
ATOM 725 C CA . LYS A 1 89 ? -17.157 1.220 5.650 1.00 88.25 89 LYS A CA 1
ATOM 726 C C . LYS A 1 89 ? -17.620 1.273 7.108 1.00 88.25 89 LYS A C 1
ATOM 728 O O . LYS A 1 89 ? -18.819 1.338 7.356 1.00 88.25 89 LYS A O 1
ATOM 733 N N . TYR A 1 90 ? -16.677 1.223 8.044 1.00 87.25 90 TYR A N 1
ATOM 734 C CA . TYR A 1 90 ? -16.914 1.227 9.476 1.00 87.25 90 TYR A CA 1
ATOM 735 C C . TYR A 1 90 ? -16.402 2.528 10.091 1.00 87.25 90 TYR A C 1
ATOM 737 O O . TYR A 1 90 ? -15.559 3.225 9.522 1.00 87.25 90 TYR A O 1
ATOM 745 N N . HIS A 1 91 ? -16.915 2.848 11.274 1.00 88.81 91 HIS A N 1
ATOM 746 C CA . HIS A 1 91 ? -16.421 3.968 12.058 1.00 88.81 91 HIS A CA 1
ATOM 747 C C . HIS A 1 91 ? -15.132 3.555 12.778 1.00 88.81 91 HIS A C 1
ATOM 749 O O . HIS A 1 91 ? -15.175 2.737 13.695 1.00 88.81 91 HIS A O 1
ATOM 755 N N . ILE A 1 92 ? -13.991 4.100 12.345 1.00 91.50 92 ILE A N 1
ATOM 756 C CA . ILE A 1 92 ? -12.710 3.940 13.041 1.00 91.50 92 ILE A CA 1
ATOM 757 C C . ILE A 1 92 ? -12.705 4.926 14.220 1.00 91.50 92 ILE A C 1
ATOM 759 O O . ILE A 1 92 ? -12.716 6.131 13.970 1.00 91.50 92 ILE A O 1
ATOM 763 N N . PRO A 1 93 ? -12.692 4.451 15.481 1.00 91.44 93 PRO A N 1
ATOM 764 C CA . PRO A 1 93 ? -12.834 5.316 16.655 1.00 91.44 93 PRO A CA 1
ATOM 765 C C . PRO A 1 93 ? -11.608 6.201 16.914 1.00 91.44 93 PRO A C 1
ATOM 767 O O . PRO A 1 93 ? -11.705 7.204 17.613 1.00 91.44 93 PRO A O 1
ATOM 770 N N . ASP A 1 94 ? -10.443 5.832 16.377 1.00 94.06 94 ASP A N 1
ATOM 771 C CA . ASP A 1 94 ? -9.245 6.662 16.445 1.00 94.06 94 ASP A CA 1
ATOM 772 C C . ASP A 1 94 ? -9.231 7.682 15.301 1.00 94.06 94 ASP A C 1
ATOM 774 O O . ASP A 1 94 ? -8.876 7.347 14.169 1.00 94.06 94 ASP A O 1
ATOM 778 N N . GLU A 1 95 ? -9.619 8.922 15.601 1.00 94.56 95 GLU A N 1
ATOM 779 C CA . GLU A 1 95 ? -9.726 10.006 14.620 1.00 94.56 95 GLU A CA 1
ATOM 780 C C . GLU A 1 95 ? -8.393 10.345 13.946 1.00 94.56 95 GLU A C 1
ATOM 782 O O . GLU A 1 95 ? -8.350 10.545 12.734 1.00 94.56 95 GLU A O 1
ATOM 787 N N . GLU A 1 96 ? -7.295 10.375 14.697 1.00 95.00 96 GLU A N 1
ATOM 788 C CA . GLU A 1 96 ? -5.987 10.769 14.170 1.00 95.00 96 GLU A CA 1
ATOM 789 C C . GLU A 1 96 ? -5.400 9.667 13.280 1.00 95.00 96 GLU A C 1
ATOM 791 O O . GLU A 1 96 ? -4.926 9.947 12.175 1.00 95.00 96 GLU A O 1
ATOM 796 N N . LEU A 1 97 ? -5.540 8.398 13.681 1.00 95.06 97 LEU A N 1
ATOM 797 C CA . LEU A 1 97 ? -5.234 7.282 12.786 1.00 95.06 97 LEU A CA 1
ATOM 798 C C . LEU A 1 97 ? -6.132 7.307 11.544 1.00 95.06 97 LEU A C 1
ATOM 800 O O . LEU A 1 97 ? -5.652 7.094 10.432 1.00 95.06 97 LEU A O 1
ATOM 804 N N . ASN A 1 98 ? -7.429 7.577 11.705 1.00 94.81 98 ASN A N 1
ATOM 805 C CA . ASN A 1 98 ? -8.367 7.649 10.588 1.00 94.81 98 ASN A CA 1
ATOM 806 C C . ASN A 1 98 ? -7.974 8.744 9.582 1.00 94.81 98 ASN A C 1
ATOM 808 O O . ASN A 1 98 ? -8.054 8.507 8.378 1.00 94.81 98 ASN A O 1
ATOM 812 N N . VAL A 1 99 ? -7.477 9.898 10.041 1.00 94.31 99 VAL A N 1
ATOM 813 C CA . VAL A 1 99 ? -6.938 10.955 9.168 1.00 94.31 99 VAL A CA 1
ATOM 814 C C . VAL A 1 99 ? -5.752 10.444 8.346 1.00 94.31 99 VAL A C 1
ATOM 816 O O . VAL A 1 99 ? -5.769 10.595 7.125 1.00 94.31 99 VAL A O 1
ATOM 819 N N . LEU A 1 100 ? -4.774 9.772 8.967 1.00 94.50 100 LEU A N 1
ATOM 820 C CA . LEU A 1 100 ? -3.621 9.198 8.251 1.00 94.50 100 LEU A CA 1
ATOM 821 C C . LEU A 1 100 ? -4.050 8.157 7.204 1.00 94.50 100 LEU A C 1
ATOM 823 O O . LEU A 1 100 ? -3.559 8.143 6.072 1.00 94.50 100 LEU A O 1
ATOM 827 N N . LEU A 1 101 ? -4.997 7.288 7.561 1.00 94.81 101 LEU A N 1
ATOM 828 C CA . LEU A 1 101 ? -5.523 6.263 6.659 1.00 94.81 101 LEU A CA 1
ATOM 829 C C . LEU A 1 101 ? -6.322 6.882 5.500 1.00 94.81 101 LEU A C 1
ATOM 831 O O . LEU A 1 101 ? -6.237 6.402 4.367 1.00 94.81 101 LEU A O 1
ATOM 835 N N . LEU A 1 102 ? -7.078 7.953 5.753 1.00 93.50 102 LEU A N 1
ATOM 836 C CA . LEU A 1 102 ? -7.823 8.681 4.725 1.00 93.50 102 LEU A CA 1
ATOM 837 C C . LEU A 1 102 ? -6.901 9.449 3.777 1.00 93.50 102 LEU A C 1
ATOM 839 O O . LEU A 1 102 ? -7.121 9.374 2.568 1.00 93.50 102 LEU A O 1
ATOM 843 N N . GLU A 1 103 ? -5.864 10.119 4.288 1.00 91.88 103 GLU A N 1
ATOM 844 C CA . GLU A 1 103 ? -4.821 10.757 3.471 1.00 91.88 103 GLU A CA 1
ATOM 845 C C . GLU A 1 103 ? -4.226 9.734 2.499 1.00 91.88 103 GLU A C 1
ATOM 847 O O . GLU A 1 103 ? -4.167 9.951 1.284 1.00 91.88 103 GLU A O 1
ATOM 852 N N . MET A 1 104 ? -3.886 8.557 3.027 1.00 91.12 104 MET A N 1
ATOM 853 C CA . MET A 1 104 ? -3.370 7.456 2.233 1.00 91.12 104 MET A CA 1
ATOM 854 C C . MET A 1 104 ? -4.366 6.990 1.169 1.00 91.12 104 MET A C 1
ATOM 856 O O . MET A 1 104 ? -3.998 6.852 0.003 1.00 91.12 104 MET A O 1
ATOM 860 N N . LYS A 1 105 ? -5.629 6.758 1.537 1.00 89.94 105 LYS A N 1
ATOM 861 C CA . LYS A 1 105 ? -6.682 6.292 0.621 1.00 89.94 105 LYS A CA 1
ATOM 862 C C . LYS A 1 105 ? -6.953 7.281 -0.514 1.00 89.94 105 LYS A C 1
ATOM 864 O O . LYS A 1 105 ? -7.204 6.870 -1.647 1.00 89.94 105 LYS A O 1
ATOM 869 N N . GLN A 1 106 ? -6.965 8.574 -0.204 1.00 87.38 106 GLN A N 1
ATOM 870 C CA . GLN A 1 106 ? -7.306 9.625 -1.160 1.00 87.38 106 GLN A CA 1
ATOM 871 C C . GLN A 1 106 ? -6.173 9.905 -2.149 1.00 87.38 106 GLN A C 1
ATOM 873 O O . GLN A 1 106 ? -6.445 10.403 -3.245 1.00 87.38 106 GLN A O 1
ATOM 878 N N . ASN A 1 107 ? -4.938 9.536 -1.804 1.00 85.25 107 ASN A N 1
ATOM 879 C CA . ASN A 1 107 ? -3.782 9.732 -2.661 1.00 85.25 107 ASN A CA 1
ATOM 880 C C . ASN A 1 107 ? -3.890 8.960 -3.991 1.00 85.25 107 ASN A C 1
ATOM 882 O O . ASN A 1 107 ? -4.233 7.774 -4.040 1.00 85.25 107 ASN A O 1
ATOM 886 N N . GLU A 1 108 ? -3.539 9.631 -5.087 1.00 78.81 108 GLU A N 1
ATOM 887 C CA . GLU A 1 108 ? -3.562 9.063 -6.439 1.00 78.81 108 GLU A CA 1
ATOM 888 C C . GLU A 1 108 ? -2.636 7.846 -6.605 1.00 78.81 108 GLU A C 1
ATOM 890 O O . GLU A 1 108 ? -2.973 6.908 -7.331 1.00 78.81 108 GLU A O 1
ATOM 895 N N . LEU A 1 109 ? -1.495 7.805 -5.908 1.00 80.12 109 LEU A N 1
ATOM 896 C CA . LEU A 1 109 ? -0.577 6.662 -5.943 1.00 80.12 109 LEU A CA 1
ATOM 897 C C . LEU A 1 109 ? -1.207 5.412 -5.326 1.00 80.12 109 LEU A C 1
ATOM 899 O O . LEU A 1 109 ? -1.013 4.316 -5.848 1.00 80.12 109 LEU A O 1
ATOM 903 N N . THR A 1 110 ? -2.021 5.561 -4.281 1.00 81.81 110 THR A N 1
ATOM 904 C CA . THR A 1 110 ? -2.757 4.447 -3.665 1.00 81.81 110 THR A CA 1
ATOM 905 C C . THR A 1 110 ? -3.837 3.904 -4.600 1.00 81.81 110 THR A C 1
ATOM 907 O O . THR A 1 110 ? -3.984 2.687 -4.746 1.00 81.81 110 THR A O 1
ATOM 910 N N . LYS A 1 111 ? -4.555 4.783 -5.313 1.00 77.38 111 LYS A N 1
ATOM 911 C CA . LYS A 1 111 ? -5.522 4.372 -6.349 1.00 77.38 111 LYS A CA 1
ATOM 912 C C . LYS A 1 111 ? -4.831 3.605 -7.479 1.00 77.38 111 LYS A C 1
ATOM 914 O O . LYS A 1 111 ? -5.325 2.560 -7.909 1.00 77.38 111 LYS A O 1
ATOM 919 N N . TYR A 1 112 ? -3.672 4.096 -7.924 1.00 74.88 112 TYR A N 1
ATOM 920 C CA . TYR A 1 112 ? -2.846 3.429 -8.928 1.00 74.88 112 TYR A CA 1
ATOM 921 C C . TYR A 1 112 ? -2.354 2.059 -8.450 1.00 74.88 112 TYR A C 1
ATOM 923 O O . TYR A 1 112 ? -2.521 1.080 -9.172 1.00 74.88 112 TYR A O 1
ATOM 931 N N . LEU A 1 113 ? -1.818 1.969 -7.229 1.00 80.31 113 LEU A N 1
ATOM 932 C CA . LEU A 1 113 ? -1.363 0.722 -6.612 1.00 80.31 113 LEU A CA 1
ATOM 933 C C . LEU A 1 113 ? -2.455 -0.352 -6.649 1.00 80.31 113 LEU A C 1
ATOM 935 O O . LEU A 1 113 ? -2.217 -1.472 -7.102 1.00 80.31 113 LEU A O 1
ATOM 939 N N . ARG A 1 114 ? -3.681 0.005 -6.260 1.00 72.88 114 ARG A N 1
ATOM 940 C CA . ARG A 1 114 ? -4.818 -0.918 -6.297 1.00 72.88 114 ARG A CA 1
ATOM 941 C C . ARG A 1 114 ? -5.138 -1.384 -7.716 1.00 72.88 114 ARG A C 1
ATOM 943 O O . ARG A 1 114 ? -5.327 -2.580 -7.942 1.00 72.88 114 ARG A O 1
ATOM 950 N N . ALA A 1 115 ? -5.222 -0.453 -8.668 1.00 68.38 115 ALA A N 1
ATOM 951 C CA . ALA A 1 115 ? -5.499 -0.776 -10.065 1.00 68.38 115 ALA A CA 1
ATOM 952 C C . ALA A 1 115 ? -4.421 -1.704 -10.646 1.00 68.38 115 ALA A C 1
ATOM 954 O O . ALA A 1 115 ? -4.755 -2.719 -11.258 1.00 68.38 115 ALA A O 1
ATOM 955 N N . PHE A 1 116 ? -3.151 -1.396 -10.379 1.00 75.44 116 PHE A N 1
ATOM 956 C CA . PHE A 1 116 ? -1.998 -2.204 -10.757 1.00 75.44 116 PHE A CA 1
ATOM 957 C C . PHE A 1 116 ? -2.112 -3.624 -10.192 1.00 75.44 116 PHE A C 1
ATOM 959 O O . PHE A 1 116 ? -2.184 -4.585 -10.954 1.00 75.44 116 PHE A O 1
ATOM 966 N N . CYS A 1 117 ? -2.250 -3.770 -8.871 1.00 76.12 117 CYS A N 1
ATOM 967 C CA . CYS A 1 117 ? -2.324 -5.081 -8.233 1.00 76.12 117 CYS A CA 1
ATOM 968 C C . CYS A 1 117 ? -3.542 -5.896 -8.674 1.00 76.12 117 CYS A C 1
ATOM 970 O O . CYS A 1 117 ? -3.441 -7.116 -8.767 1.00 76.12 117 CYS A O 1
ATOM 972 N N . ASN A 1 118 ? -4.684 -5.265 -8.957 1.00 68.62 118 ASN A N 1
ATOM 973 C CA . ASN A 1 118 ? -5.842 -5.970 -9.503 1.00 68.62 118 ASN A CA 1
ATOM 974 C C . ASN A 1 118 ? -5.539 -6.538 -10.893 1.00 68.62 118 ASN A C 1
ATOM 976 O O . ASN A 1 118 ? -5.853 -7.698 -11.152 1.00 68.62 118 ASN A O 1
ATOM 980 N N . VAL A 1 119 ? -4.893 -5.761 -11.767 1.00 63.09 119 VAL A N 1
ATOM 981 C CA . VAL A 1 119 ? -4.483 -6.233 -13.097 1.00 63.09 119 VAL A CA 1
ATOM 982 C C . VAL A 1 119 ? -3.483 -7.384 -12.981 1.00 63.09 119 VAL A C 1
ATOM 984 O O . VAL A 1 119 ? -3.679 -8.405 -13.638 1.00 63.09 119 VAL A O 1
ATOM 987 N N . THR A 1 120 ? -2.473 -7.267 -12.116 1.00 63.66 120 THR A N 1
ATOM 988 C CA . THR A 1 120 ? -1.472 -8.324 -11.896 1.00 63.66 120 THR A CA 1
ATOM 989 C C . THR A 1 120 ? -2.108 -9.594 -11.319 1.00 63.66 120 THR A C 1
ATOM 991 O O . THR A 1 120 ? -1.884 -10.682 -11.841 1.00 63.66 120 THR A O 1
ATOM 994 N N . LYS A 1 121 ? -2.977 -9.475 -10.301 1.00 62.28 121 LYS A N 1
ATOM 995 C CA . LYS A 1 121 ? -3.679 -10.612 -9.669 1.00 62.28 121 LYS A CA 1
ATOM 996 C C . LYS A 1 121 ? -4.623 -11.330 -10.635 1.00 62.28 121 LYS A C 1
ATOM 998 O O . LYS A 1 121 ? -4.636 -12.557 -10.661 1.00 62.28 121 LYS A O 1
ATOM 1003 N N . HIS A 1 122 ? -5.401 -10.592 -11.433 1.00 52.09 122 HIS A N 1
ATOM 1004 C CA . HIS A 1 122 ? -6.300 -11.180 -12.435 1.00 52.09 122 HIS A CA 1
ATOM 1005 C C . HIS A 1 122 ? -5.548 -11.913 -13.548 1.00 52.09 122 HIS A C 1
ATOM 1007 O O . HIS A 1 122 ? -6.110 -12.806 -14.177 1.00 52.09 122 HIS A O 1
ATOM 1013 N N . ARG A 1 123 ? -4.287 -11.552 -13.792 1.00 48.69 123 ARG A N 1
ATOM 1014 C CA . ARG A 1 123 ? -3.457 -12.156 -14.831 1.00 48.69 123 ARG A CA 1
ATOM 1015 C C . ARG A 1 123 ? -2.487 -13.216 -14.323 1.00 48.69 123 ARG A C 1
ATOM 1017 O O . ARG A 1 123 ? -1.695 -13.683 -15.123 1.00 48.69 123 ARG A O 1
ATOM 1024 N N . ASN A 1 124 ? -2.623 -13.716 -13.093 1.00 44.12 124 ASN A N 1
ATOM 1025 C CA . ASN A 1 124 ? -1.926 -14.927 -12.615 1.00 44.12 124 ASN A CA 1
ATOM 1026 C C . ASN A 1 124 ? -2.149 -16.201 -13.483 1.00 44.12 124 ASN A C 1
ATOM 1028 O O . ASN A 1 124 ? -1.682 -17.273 -13.117 1.00 44.12 124 ASN A O 1
ATOM 1032 N N . ILE A 1 125 ? -2.865 -16.097 -14.610 1.00 42.84 125 ILE A N 1
ATOM 1033 C CA . ILE A 1 125 ? -3.089 -17.138 -15.625 1.00 42.84 125 ILE A CA 1
ATOM 1034 C C . ILE A 1 125 ? -2.153 -16.972 -16.848 1.00 42.84 125 ILE A C 1
ATOM 1036 O O . ILE A 1 125 ? -1.946 -17.927 -17.583 1.00 42.84 125 ILE A O 1
ATOM 1040 N N . ILE A 1 126 ? -1.560 -15.792 -17.058 1.00 39.50 126 ILE A N 1
ATOM 1041 C CA . ILE A 1 126 ? -0.672 -15.453 -18.184 1.00 39.50 126 ILE A CA 1
ATOM 1042 C C . ILE A 1 126 ? 0.662 -15.023 -17.570 1.00 39.50 126 ILE A C 1
ATOM 1044 O O . ILE A 1 126 ? 0.680 -14.133 -16.711 1.00 39.50 126 ILE A O 1
ATOM 1048 N N . GLY A 1 127 ? 1.753 -15.703 -17.926 1.00 41.84 127 GLY A N 1
ATOM 1049 C CA . GLY A 1 127 ? 3.035 -15.612 -17.221 1.00 41.84 127 GLY A CA 1
ATOM 1050 C C . GLY A 1 127 ? 3.527 -14.169 -17.075 1.00 41.84 127 GLY A C 1
ATOM 1051 O O . GLY A 1 127 ? 3.253 -13.328 -17.924 1.00 41.84 127 GLY A O 1
ATOM 1052 N N . VAL A 1 128 ? 4.274 -13.862 -16.010 1.00 43.66 128 VAL A N 1
ATOM 1053 C CA . VAL A 1 128 ? 4.881 -12.528 -15.793 1.00 43.66 128 VAL A CA 1
ATOM 1054 C C . VAL A 1 128 ? 5.655 -12.058 -17.038 1.00 43.66 128 VAL A C 1
ATOM 1056 O O . VAL A 1 128 ? 5.617 -10.879 -17.366 1.00 43.66 128 VAL A O 1
ATOM 1059 N N . LEU A 1 129 ? 6.253 -12.991 -17.791 1.00 39.38 129 LEU A N 1
ATOM 1060 C CA . LEU A 1 129 ? 6.886 -12.747 -19.092 1.00 39.38 129 LEU A CA 1
ATOM 1061 C C . LEU A 1 129 ? 5.900 -12.359 -20.202 1.00 39.38 129 LEU A C 1
ATOM 1063 O O . LEU A 1 129 ? 6.160 -11.389 -20.887 1.00 39.38 129 LEU A O 1
ATOM 1067 N N . GLU A 1 130 ? 4.747 -13.016 -20.341 1.00 41.25 130 GLU A N 1
ATOM 1068 C CA . GLU A 1 130 ? 3.704 -12.618 -21.303 1.00 41.25 130 GLU A CA 1
ATOM 1069 C C . GLU A 1 130 ? 2.995 -11.325 -20.881 1.00 41.25 130 GLU A C 1
ATOM 1071 O O . GLU A 1 130 ? 2.518 -10.568 -21.720 1.00 41.25 130 GLU A O 1
ATOM 1076 N N . GLN A 1 131 ? 2.917 -11.031 -19.580 1.00 48.88 131 GLN A N 1
ATOM 1077 C CA . GLN A 1 131 ? 2.472 -9.725 -19.096 1.00 48.88 131 GLN A CA 1
ATOM 1078 C C . GLN A 1 131 ? 3.486 -8.647 -19.456 1.00 48.88 131 GLN A C 1
ATOM 1080 O O . GLN A 1 131 ? 3.064 -7.588 -19.904 1.00 48.88 131 GLN A O 1
ATOM 1085 N N . ASN A 1 132 ? 4.781 -8.931 -19.319 1.00 46.59 132 ASN A N 1
ATOM 1086 C CA . ASN A 1 132 ? 5.871 -8.046 -19.715 1.00 46.59 132 ASN A CA 1
ATOM 1087 C C . ASN A 1 132 ? 5.943 -7.880 -21.234 1.00 46.59 132 ASN A C 1
ATOM 1089 O O . ASN A 1 132 ? 6.059 -6.753 -21.691 1.00 46.59 132 ASN A O 1
ATOM 1093 N N . GLU A 1 133 ? 5.765 -8.942 -22.018 1.00 38.84 133 GLU A N 1
ATOM 1094 C CA . GLU A 1 133 ? 5.657 -8.881 -23.473 1.00 38.84 133 GLU A CA 1
ATOM 1095 C C . GLU A 1 133 ? 4.382 -8.165 -23.893 1.00 38.84 133 GLU A C 1
ATOM 1097 O O . GLU A 1 133 ? 4.453 -7.346 -24.785 1.00 38.84 133 GLU A O 1
ATOM 1102 N N . LEU A 1 134 ? 3.225 -8.351 -23.251 1.00 40.91 134 LEU A N 1
ATOM 1103 C CA . LEU A 1 134 ? 2.025 -7.549 -23.529 1.00 40.91 134 LEU A CA 1
ATOM 1104 C C . LEU A 1 134 ? 2.175 -6.099 -23.067 1.00 40.91 134 LEU A C 1
ATOM 1106 O O . LEU A 1 134 ? 1.551 -5.235 -23.668 1.00 40.91 134 LEU A O 1
ATOM 1110 N N . PHE A 1 135 ? 2.964 -5.799 -22.034 1.00 43.97 135 PHE A N 1
ATOM 1111 C CA . PHE A 1 135 ? 3.279 -4.433 -21.597 1.00 43.97 135 PHE A CA 1
ATOM 1112 C C . PHE A 1 135 ? 4.319 -3.761 -22.506 1.00 43.97 135 PHE A C 1
ATOM 1114 O O . PHE A 1 135 ? 4.190 -2.571 -22.762 1.00 43.97 135 PHE A O 1
ATOM 1121 N N . ALA A 1 136 ? 5.281 -4.512 -23.048 1.00 37.53 136 ALA A N 1
ATOM 1122 C CA . ALA A 1 136 ? 6.307 -4.055 -23.987 1.00 37.53 136 ALA A CA 1
ATOM 1123 C C . ALA A 1 136 ? 5.805 -4.021 -25.448 1.00 37.53 136 ALA A C 1
ATOM 1125 O O . ALA A 1 136 ? 6.159 -3.127 -26.206 1.00 37.53 136 ALA A O 1
ATOM 1126 N N . SER A 1 137 ? 4.910 -4.932 -25.844 1.00 34.28 137 SER A N 1
ATOM 1127 C CA . SER A 1 137 ? 4.298 -5.016 -27.186 1.00 34.28 137 SER A CA 1
ATOM 1128 C C . SER A 1 137 ? 3.004 -4.212 -27.329 1.00 34.28 137 SER A C 1
ATOM 1130 O O . SER A 1 137 ? 2.633 -3.855 -28.449 1.00 34.28 137 SER A O 1
ATOM 1132 N N . SER A 1 138 ? 2.334 -3.819 -26.233 1.00 37.41 138 SER A N 1
ATOM 1133 C CA . SER A 1 138 ? 1.235 -2.832 -26.304 1.00 37.41 138 SER A CA 1
ATOM 1134 C C . SER A 1 138 ? 1.709 -1.405 -26.607 1.00 37.41 138 SER A C 1
ATOM 1136 O O . SER A 1 138 ? 0.886 -0.500 -26.732 1.00 37.41 138 SER A O 1
ATOM 1138 N N . PHE A 1 139 ? 3.010 -1.217 -26.847 1.00 36.47 139 PHE A N 1
ATOM 1139 C CA . PHE A 1 139 ? 3.556 -0.045 -27.528 1.00 36.47 139 PHE A CA 1
ATOM 1140 C C . PHE A 1 139 ? 3.263 -0.027 -29.045 1.00 36.47 139 PHE A C 1
ATOM 1142 O O . PHE A 1 139 ? 3.391 1.035 -29.654 1.00 36.47 139 PHE A O 1
ATOM 1149 N N . LEU A 1 140 ? 2.826 -1.146 -29.651 1.00 30.61 140 LEU A N 1
ATOM 1150 C CA . LEU A 1 140 ? 2.650 -1.281 -31.108 1.00 30.61 140 LEU A CA 1
ATOM 1151 C C . LEU A 1 140 ? 1.239 -1.672 -31.593 1.00 30.61 140 LEU A C 1
ATOM 1153 O O . LEU A 1 140 ? 1.006 -1.626 -32.799 1.00 30.61 140 LEU A O 1
ATOM 1157 N N . TYR A 1 141 ? 0.281 -2.014 -30.718 1.00 31.45 141 TYR A N 1
ATOM 1158 C CA . TYR A 1 141 ? -1.075 -2.405 -31.148 1.00 31.45 141 TYR A CA 1
ATOM 1159 C C . TYR A 1 141 ? -2.157 -1.354 -30.836 1.00 31.45 141 TYR A C 1
ATOM 1161 O O . TYR A 1 141 ? -2.173 -0.796 -29.735 1.00 31.45 141 TYR A O 1
ATOM 1169 N N . PRO A 1 142 ? -3.092 -1.089 -31.776 1.00 30.84 142 PRO A N 1
ATOM 1170 C CA . PRO A 1 142 ? -4.119 -0.080 -31.598 1.00 30.84 142 PRO A CA 1
ATOM 1171 C C . PRO A 1 142 ? -5.081 -0.448 -30.469 1.00 30.84 142 PRO A C 1
ATOM 1173 O O . PRO A 1 142 ? -5.485 -1.595 -30.289 1.00 30.84 142 PRO A O 1
ATOM 1176 N N . SER A 1 143 ? -5.458 0.593 -29.737 1.00 37.91 143 SER A N 1
ATOM 1177 C CA . SER A 1 143 ? -6.456 0.674 -28.676 1.00 37.91 143 SER A CA 1
ATOM 1178 C C . SER A 1 143 ? -7.800 0.027 -29.043 1.00 37.91 143 SER A C 1
ATOM 1180 O O . SER A 1 143 ? -8.746 0.705 -29.435 1.00 37.91 143 SER A O 1
ATOM 1182 N N . GLY A 1 144 ? -7.905 -1.290 -28.895 1.00 35.16 144 GLY A N 1
ATOM 1183 C CA . GLY A 1 144 ? -9.179 -2.002 -28.873 1.00 35.16 144 GLY A CA 1
ATOM 1184 C C . GLY A 1 144 ? -9.680 -2.139 -27.438 1.00 35.16 144 GLY A C 1
ATOM 1185 O O . GLY A 1 144 ? -8.984 -2.735 -26.623 1.00 35.16 144 GLY A O 1
ATOM 1186 N N . ASN A 1 145 ? -10.859 -1.574 -27.144 1.00 36.72 145 ASN A N 1
ATOM 1187 C CA . ASN A 1 145 ? -11.693 -1.731 -25.936 1.00 36.72 145 ASN A CA 1
ATOM 1188 C C . ASN A 1 145 ? -11.009 -2.387 -24.719 1.00 36.72 145 ASN A C 1
ATOM 1190 O O . ASN A 1 145 ? -11.371 -3.481 -24.283 1.00 36.72 145 ASN A O 1
ATOM 1194 N N . LEU A 1 146 ? -10.013 -1.710 -24.147 1.00 40.00 146 LEU A N 1
ATOM 1195 C CA . LEU A 1 146 ? -9.409 -2.123 -22.887 1.00 40.00 146 LEU A CA 1
ATOM 1196 C C . LEU A 1 146 ? -10.250 -1.582 -21.728 1.00 40.00 146 LEU A C 1
ATOM 1198 O O . LEU A 1 146 ? -10.721 -0.447 -21.767 1.00 40.00 146 LEU A O 1
ATOM 1202 N N . TYR A 1 147 ? -10.410 -2.384 -20.670 1.00 39.25 147 TYR A N 1
ATOM 1203 C CA . TYR A 1 147 ? -11.022 -1.933 -19.417 1.00 39.25 147 TYR A CA 1
ATOM 1204 C C . TYR A 1 147 ? -10.375 -0.608 -18.959 1.00 39.25 147 TYR A C 1
ATOM 1206 O O . TYR A 1 147 ? -9.145 -0.503 -19.024 1.00 39.25 147 TYR A O 1
ATOM 1214 N N . PRO A 1 148 ? -11.138 0.370 -18.431 1.00 39.88 148 PRO A N 1
ATOM 1215 C CA . PRO A 1 148 ? -10.625 1.704 -18.094 1.00 39.88 148 PRO A CA 1
ATOM 1216 C C . PRO A 1 148 ? -9.357 1.691 -17.221 1.00 39.88 148 PRO A C 1
ATOM 1218 O O . PRO A 1 148 ? -8.438 2.479 -17.434 1.00 39.88 148 PRO A O 1
ATOM 1221 N N . GLY A 1 149 ? -9.253 0.732 -16.292 1.00 39.62 149 GLY A N 1
ATOM 1222 C CA . GLY A 1 149 ? -8.063 0.549 -15.452 1.00 39.62 149 GLY A CA 1
ATOM 1223 C C . GLY A 1 149 ? -6.816 0.075 -16.210 1.00 39.62 149 GLY A C 1
ATOM 1224 O O . GLY A 1 149 ? -5.709 0.472 -15.867 1.00 39.62 149 GLY A O 1
ATOM 1225 N N . LYS A 1 150 ? -6.969 -0.722 -17.275 1.00 44.25 150 LYS A N 1
ATOM 1226 C CA . LYS A 1 150 ? -5.854 -1.195 -18.112 1.00 44.25 150 LYS A CA 1
ATOM 1227 C C . LYS A 1 150 ? -5.308 -0.065 -18.988 1.00 44.25 150 LYS A C 1
ATOM 1229 O O . LYS A 1 150 ? -4.095 0.077 -19.083 1.00 44.25 150 LYS A O 1
ATOM 1234 N N . GLN A 1 151 ? -6.182 0.770 -19.555 1.00 44.44 151 GLN A N 1
ATOM 1235 C CA . GLN A 1 151 ? -5.767 1.949 -20.325 1.00 44.44 151 GLN A CA 1
ATOM 1236 C C . GLN A 1 151 ? -5.058 2.984 -19.434 1.00 44.44 151 GLN A C 1
ATOM 1238 O O . GLN A 1 151 ? -4.047 3.552 -19.838 1.00 44.44 151 GLN A O 1
ATOM 1243 N N . PHE A 1 152 ? -5.544 3.186 -18.203 1.00 44.53 152 PHE A N 1
ATOM 1244 C CA . PHE A 1 152 ? -4.902 4.062 -17.220 1.00 44.53 152 PHE A CA 1
ATOM 1245 C C . PHE A 1 152 ? -3.498 3.577 -16.846 1.00 44.53 152 PHE A C 1
ATOM 1247 O O . PHE A 1 152 ? -2.558 4.366 -16.890 1.00 44.53 152 PHE A O 1
ATOM 1254 N N . VAL A 1 153 ? -3.340 2.284 -16.536 1.00 49.34 153 VAL A N 1
ATOM 1255 C CA . VAL A 1 153 ? -2.033 1.706 -16.190 1.00 49.34 153 VAL A CA 1
ATOM 1256 C C . VAL A 1 153 ? -1.066 1.793 -17.371 1.00 49.34 153 VAL A C 1
ATOM 1258 O O . VAL A 1 153 ? 0.051 2.247 -17.170 1.00 49.34 153 VAL A O 1
ATOM 1261 N N . ILE A 1 154 ? -1.498 1.467 -18.596 1.00 48.72 154 ILE A N 1
ATOM 1262 C CA . ILE A 1 154 ? -0.662 1.576 -19.805 1.00 48.72 154 ILE A CA 1
ATOM 1263 C C . ILE A 1 154 ? -0.232 3.027 -20.057 1.00 48.72 154 ILE A C 1
ATOM 1265 O O . ILE A 1 154 ? 0.947 3.278 -20.271 1.00 48.72 154 ILE A O 1
ATOM 1269 N N . ASN A 1 155 ? -1.143 4.002 -19.971 1.00 44.72 155 ASN A N 1
ATOM 1270 C CA . ASN A 1 155 ? -0.807 5.413 -20.198 1.00 44.72 155 ASN A CA 1
ATOM 1271 C C . ASN A 1 155 ? 0.122 5.980 -19.107 1.00 44.72 155 ASN A C 1
ATOM 1273 O O . ASN A 1 155 ? 1.040 6.739 -19.417 1.00 44.72 155 ASN A O 1
ATOM 1277 N N . LYS A 1 156 ? -0.074 5.593 -17.837 1.00 48.66 156 LYS A N 1
ATOM 1278 C CA . LYS A 1 156 ? 0.837 5.951 -16.737 1.00 48.66 156 LYS A CA 1
ATOM 1279 C C . LYS A 1 156 ? 2.208 5.307 -16.927 1.00 48.66 156 LYS A C 1
ATOM 1281 O O . LYS A 1 156 ? 3.196 6.013 -16.770 1.00 48.66 156 LYS A O 1
ATOM 1286 N N . PHE A 1 157 ? 2.274 4.033 -17.319 1.00 45.78 157 PHE A N 1
ATOM 1287 C CA . PHE A 1 157 ? 3.537 3.333 -17.579 1.00 45.78 157 PHE A CA 1
ATOM 1288 C C . PHE A 1 157 ? 4.277 3.912 -18.789 1.00 45.78 157 PHE A C 1
ATOM 1290 O O . PHE A 1 157 ? 5.476 4.138 -18.717 1.00 45.78 157 PHE A O 1
ATOM 1297 N N . ARG A 1 158 ? 3.554 4.274 -19.855 1.00 42.31 158 ARG A N 1
ATOM 1298 C CA . ARG A 1 158 ? 4.105 4.970 -21.025 1.00 42.31 158 ARG A CA 1
ATOM 1299 C C . ARG A 1 158 ? 4.715 6.321 -20.642 1.00 42.31 158 ARG A C 1
ATOM 1301 O O . ARG A 1 158 ? 5.830 6.633 -21.037 1.00 42.31 158 ARG A O 1
ATOM 1308 N N . SER A 1 159 ? 4.056 7.072 -19.757 1.00 41.38 159 SER A N 1
ATOM 1309 C CA . SER A 1 159 ? 4.632 8.293 -19.171 1.00 41.38 159 SER A CA 1
ATOM 1310 C C . SER A 1 159 ? 5.786 8.037 -18.184 1.00 41.38 159 SER A C 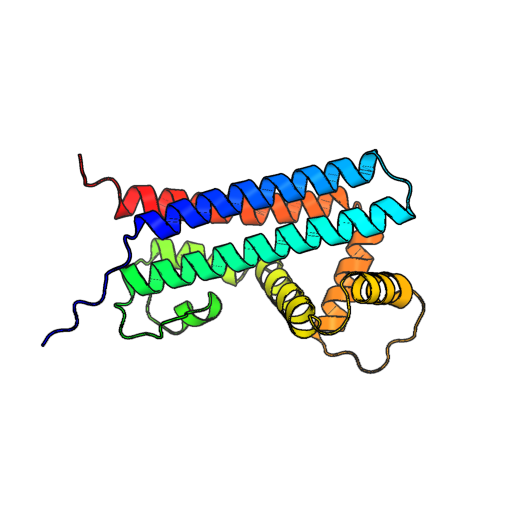1
ATOM 1312 O O . SER A 1 159 ? 6.517 8.964 -17.850 1.00 41.38 159 SER A O 1
ATOM 1314 N N . PHE A 1 160 ? 5.933 6.802 -17.697 1.00 42.31 160 PHE A N 1
ATOM 1315 C CA . PHE A 1 160 ? 6.991 6.319 -16.801 1.00 42.31 160 PHE A CA 1
ATOM 1316 C C . PHE A 1 160 ? 8.239 5.888 -17.588 1.00 42.31 160 PHE A C 1
ATOM 1318 O O . PHE A 1 160 ? 9.342 5.995 -17.070 1.00 42.31 160 PHE A O 1
ATOM 1325 N N . THR A 1 161 ? 8.063 5.435 -18.835 1.00 42.34 161 THR A N 1
ATOM 1326 C CA . THR A 1 161 ? 9.136 5.158 -19.803 1.00 42.34 161 THR A CA 1
ATOM 1327 C C . THR A 1 161 ? 9.546 6.405 -20.596 1.00 42.34 161 THR A C 1
ATOM 1329 O O . THR A 1 161 ? 10.704 6.536 -20.965 1.00 42.34 161 THR A O 1
ATOM 1332 N N . GLU A 1 162 ? 8.625 7.351 -20.835 1.00 38.28 162 GLU A N 1
ATOM 1333 C CA . GLU A 1 162 ? 8.893 8.619 -21.547 1.00 38.28 162 GLU A CA 1
ATOM 1334 C C . GLU A 1 162 ? 9.431 9.742 -20.630 1.00 38.28 162 GLU A C 1
ATOM 1336 O O . GLU A 1 162 ? 9.964 10.741 -21.112 1.00 38.28 162 GLU A O 1
ATOM 1341 N N . ARG A 1 163 ? 9.309 9.609 -19.300 1.00 47.31 163 ARG A N 1
ATOM 1342 C CA . ARG A 1 163 ? 9.901 10.515 -18.292 1.00 47.31 163 ARG A CA 1
ATOM 1343 C C . ARG A 1 163 ? 10.868 9.725 -17.420 1.00 47.31 163 ARG A C 1
ATOM 1345 O O . ARG A 1 163 ? 10.728 8.521 -17.316 1.00 47.31 163 ARG A O 1
ATOM 1352 N N . ASN A 1 164 ? 11.803 10.406 -16.758 1.00 63.38 164 ASN A N 1
ATOM 1353 C CA . ASN A 1 164 ? 12.846 9.809 -15.914 1.00 63.38 164 ASN A CA 1
ATOM 1354 C C . ASN A 1 164 ? 12.291 8.736 -14.936 1.00 63.38 164 ASN A C 1
ATOM 1356 O O . ASN A 1 164 ? 11.801 9.065 -13.854 1.00 63.38 164 ASN A O 1
ATOM 1360 N N . LEU A 1 165 ? 12.352 7.465 -15.353 1.00 62.38 165 LEU A N 1
ATOM 1361 C CA . LEU A 1 165 ? 11.813 6.260 -14.702 1.00 62.38 165 LEU A CA 1
ATOM 1362 C C . LEU A 1 165 ? 12.245 6.156 -13.237 1.00 62.38 165 LEU A C 1
ATOM 1364 O O . LEU A 1 165 ? 11.436 5.869 -12.356 1.00 62.38 165 LEU A O 1
ATOM 1368 N N . ILE A 1 166 ? 13.509 6.490 -12.982 1.00 66.94 166 ILE A N 1
ATOM 1369 C CA . ILE A 1 166 ? 14.113 6.525 -11.649 1.00 66.94 166 ILE A CA 1
ATOM 1370 C C . ILE A 1 166 ? 13.370 7.515 -10.746 1.00 66.94 166 ILE A C 1
ATOM 1372 O O . ILE A 1 166 ? 12.987 7.173 -9.634 1.00 66.94 166 ILE A O 1
ATOM 1376 N N . SER A 1 167 ? 13.081 8.722 -11.241 1.00 69.00 167 SER A N 1
ATOM 1377 C CA . SER A 1 167 ? 12.424 9.761 -10.442 1.00 69.00 167 SER A CA 1
ATOM 1378 C C . SER A 1 167 ? 11.006 9.368 -10.017 1.00 69.00 167 SER A C 1
ATOM 1380 O O . SER A 1 167 ? 10.601 9.659 -8.892 1.00 69.00 167 SER A O 1
ATOM 1382 N N . GLN A 1 168 ? 10.246 8.691 -10.881 1.00 71.75 168 GLN A N 1
ATOM 1383 C CA . GLN A 1 168 ? 8.898 8.240 -10.528 1.00 71.75 168 GLN A CA 1
ATOM 1384 C C . GLN A 1 168 ? 8.910 6.997 -9.629 1.00 71.75 168 GLN A C 1
ATOM 1386 O O . GLN A 1 168 ? 8.053 6.876 -8.748 1.00 71.75 168 GLN A O 1
ATOM 1391 N N . LEU A 1 169 ? 9.875 6.093 -9.827 1.00 75.19 169 LEU A N 1
ATOM 1392 C CA . LEU A 1 169 ? 10.123 4.958 -8.941 1.00 75.19 169 LEU A CA 1
ATOM 1393 C C . LEU A 1 169 ? 10.433 5.447 -7.520 1.00 75.19 169 LEU A C 1
ATOM 1395 O O . LEU A 1 169 ? 9.763 5.034 -6.575 1.00 75.19 169 LEU A O 1
ATOM 1399 N N . ASP A 1 170 ? 11.382 6.376 -7.393 1.00 80.56 170 ASP A N 1
ATOM 1400 C CA . ASP A 1 170 ? 11.782 6.973 -6.120 1.00 80.56 170 ASP A CA 1
ATOM 1401 C C . ASP A 1 170 ? 10.616 7.705 -5.463 1.00 80.56 170 ASP A C 1
ATOM 1403 O O . ASP A 1 170 ? 10.317 7.459 -4.299 1.00 80.56 170 ASP A O 1
ATOM 1407 N N . ALA A 1 171 ? 9.887 8.542 -6.207 1.00 82.81 171 ALA A N 1
ATOM 1408 C CA . ALA A 1 171 ? 8.724 9.245 -5.668 1.00 82.81 171 ALA A CA 1
ATOM 1409 C C . ALA A 1 171 ? 7.646 8.278 -5.146 1.00 82.81 171 ALA A C 1
ATOM 1411 O O . ALA A 1 171 ? 7.049 8.522 -4.097 1.00 82.81 171 ALA A O 1
ATOM 1412 N N . THR A 1 172 ? 7.414 7.168 -5.855 1.00 84.06 172 THR A N 1
ATOM 1413 C CA . THR A 1 172 ? 6.451 6.138 -5.439 1.00 84.06 172 THR A CA 1
ATOM 1414 C C . THR A 1 172 ? 6.915 5.438 -4.166 1.00 84.06 172 THR A C 1
ATOM 1416 O O . THR A 1 172 ? 6.137 5.313 -3.220 1.00 84.06 172 THR A O 1
ATOM 1419 N N . PHE A 1 173 ? 8.177 5.005 -4.129 1.00 89.06 173 PHE A N 1
ATOM 1420 C CA . PHE A 1 173 ? 8.761 4.353 -2.963 1.00 89.06 173 PHE A CA 1
ATOM 1421 C C . PHE A 1 173 ? 8.725 5.267 -1.735 1.00 89.06 173 PHE A C 1
ATOM 1423 O O . PHE A 1 173 ? 8.192 4.865 -0.702 1.00 89.06 173 PHE A O 1
ATOM 1430 N N . MET A 1 174 ? 9.222 6.501 -1.866 1.00 90.94 174 MET A N 1
ATOM 1431 C CA . MET A 1 174 ? 9.287 7.476 -0.776 1.00 90.94 174 MET A CA 1
ATOM 1432 C C . MET A 1 174 ? 7.898 7.770 -0.215 1.00 90.94 174 MET A C 1
ATOM 1434 O O . MET A 1 174 ? 7.704 7.684 0.993 1.00 90.94 174 MET A O 1
ATOM 1438 N N . PHE A 1 175 ? 6.903 8.008 -1.078 1.00 91.31 175 PHE A N 1
ATOM 1439 C CA . PHE A 1 175 ? 5.533 8.249 -0.630 1.00 91.31 175 PHE A CA 1
ATOM 1440 C C . PHE A 1 175 ? 4.992 7.108 0.245 1.00 91.31 175 PHE A C 1
ATOM 1442 O O . PHE A 1 175 ? 4.530 7.352 1.362 1.00 91.31 175 PHE A O 1
ATOM 1449 N N . PHE A 1 176 ? 5.045 5.864 -0.246 1.00 91.94 176 PHE A N 1
ATOM 1450 C CA . PHE A 1 176 ? 4.504 4.728 0.500 1.00 91.94 176 PHE A CA 1
ATOM 1451 C C . PHE A 1 176 ? 5.318 4.425 1.753 1.00 91.94 176 PHE A C 1
ATOM 1453 O O . PHE A 1 176 ? 4.734 4.145 2.799 1.00 91.94 176 PHE A O 1
ATOM 1460 N N . ASN A 1 177 ? 6.645 4.485 1.670 1.00 93.00 177 ASN A N 1
ATOM 1461 C CA . ASN A 1 177 ? 7.509 4.244 2.814 1.00 93.00 177 ASN A CA 1
ATOM 1462 C C . ASN A 1 177 ? 7.248 5.264 3.930 1.00 93.00 177 ASN A C 1
ATOM 1464 O O . ASN A 1 177 ? 7.038 4.868 5.075 1.00 93.00 177 ASN A O 1
ATOM 1468 N N . ASP A 1 178 ? 7.173 6.552 3.598 1.00 93.94 178 ASP A N 1
ATOM 1469 C CA . ASP A 1 178 ? 6.993 7.620 4.580 1.00 93.94 178 ASP A CA 1
ATOM 1470 C C . ASP A 1 178 ? 5.640 7.523 5.285 1.00 93.94 178 ASP A C 1
ATOM 1472 O O . ASP A 1 178 ? 5.575 7.571 6.516 1.00 93.94 178 ASP A O 1
ATOM 1476 N N . ILE A 1 179 ? 4.546 7.344 4.536 1.00 93.44 179 ILE A N 1
ATOM 1477 C CA . ILE A 1 179 ? 3.211 7.267 5.140 1.00 93.44 179 ILE A CA 1
ATOM 1478 C C . ILE A 1 179 ? 3.032 5.992 5.972 1.00 93.44 179 ILE A C 1
ATOM 1480 O O . ILE A 1 179 ? 2.469 6.042 7.065 1.00 93.44 179 ILE A O 1
ATOM 1484 N N . LEU A 1 180 ? 3.571 4.856 5.517 1.00 94.00 180 LEU A N 1
ATOM 1485 C CA . LEU A 1 180 ? 3.527 3.604 6.274 1.00 94.00 180 LEU A CA 1
ATOM 1486 C C . LEU A 1 180 ? 4.376 3.692 7.546 1.00 94.00 180 LEU A C 1
ATOM 1488 O O . LEU A 1 180 ? 3.941 3.221 8.594 1.00 94.00 180 LEU A O 1
ATOM 1492 N N . MET A 1 181 ? 5.547 4.333 7.495 1.00 93.75 181 MET A N 1
ATOM 1493 C CA . MET A 1 181 ? 6.375 4.572 8.680 1.00 93.75 181 MET A CA 1
ATOM 1494 C C . MET A 1 181 ? 5.688 5.497 9.686 1.00 93.75 181 MET A C 1
ATOM 1496 O O . MET A 1 181 ? 5.727 5.207 10.882 1.00 93.75 181 MET A O 1
ATOM 1500 N N . LYS A 1 182 ? 5.003 6.554 9.224 1.00 94.88 182 LYS A N 1
ATOM 1501 C CA . LYS A 1 182 ? 4.175 7.413 10.088 1.00 94.88 182 LYS A CA 1
ATOM 1502 C C . LYS A 1 182 ? 3.087 6.608 10.796 1.00 94.88 182 LYS A C 1
ATOM 1504 O O . LYS A 1 182 ? 2.970 6.702 12.013 1.00 94.88 182 LYS A O 1
ATOM 1509 N N . ILE A 1 183 ? 2.350 5.768 10.064 1.00 93.88 183 ILE A N 1
ATOM 1510 C CA . ILE A 1 183 ? 1.308 4.899 10.636 1.00 93.88 183 ILE A CA 1
ATOM 1511 C C . ILE A 1 183 ? 1.907 3.911 11.648 1.00 93.88 183 ILE A C 1
ATOM 1513 O O . ILE A 1 183 ? 1.354 3.727 12.729 1.00 93.88 183 ILE A O 1
ATOM 1517 N N . ILE A 1 184 ? 3.048 3.289 11.339 1.00 92.12 184 ILE A N 1
ATOM 1518 C CA . ILE A 1 184 ? 3.718 2.358 12.258 1.00 92.12 184 ILE A CA 1
ATOM 1519 C C . ILE A 1 184 ? 4.163 3.071 13.534 1.00 92.12 184 ILE A C 1
ATOM 1521 O O . ILE A 1 184 ? 3.912 2.546 14.617 1.00 92.12 184 ILE A O 1
ATOM 1525 N N . SER A 1 185 ? 4.814 4.235 13.424 1.00 92.88 185 SER A N 1
ATOM 1526 C CA . SER A 1 185 ? 5.234 5.019 14.595 1.00 92.88 185 SER A CA 1
ATOM 1527 C C . SER A 1 185 ? 4.027 5.367 15.446 1.00 92.88 185 SER A C 1
ATOM 1529 O O . SER A 1 185 ? 4.004 5.052 16.629 1.00 92.88 185 SER A O 1
ATOM 1531 N N . TYR A 1 186 ? 2.976 5.885 14.810 1.00 94.00 186 TYR A N 1
ATOM 1532 C CA . TYR A 1 186 ? 1.733 6.230 15.475 1.00 94.00 186 TYR A CA 1
ATOM 1533 C C . TYR A 1 186 ? 1.148 5.064 16.277 1.00 94.00 186 TYR A C 1
ATOM 1535 O O . TYR A 1 186 ? 0.848 5.191 17.465 1.00 94.00 186 TYR A O 1
ATOM 1543 N N . ILE A 1 187 ? 1.028 3.897 15.636 1.00 91.69 187 ILE A N 1
ATOM 1544 C CA . ILE A 1 187 ? 0.494 2.702 16.284 1.00 91.69 187 ILE A CA 1
ATOM 1545 C C . ILE A 1 187 ? 1.384 2.282 17.462 1.00 91.69 187 ILE A C 1
ATOM 1547 O O . ILE A 1 187 ? 0.865 1.963 18.533 1.00 91.69 187 ILE A O 1
ATOM 1551 N N . LYS A 1 188 ? 2.711 2.286 17.289 1.00 89.44 188 LYS A N 1
ATOM 1552 C CA . LYS A 1 188 ? 3.653 1.938 18.362 1.00 89.44 188 LYS A CA 1
ATOM 1553 C C . LYS A 1 188 ? 3.514 2.880 19.552 1.00 89.44 188 LYS A C 1
ATOM 1555 O O . LYS A 1 188 ? 3.353 2.413 20.679 1.00 89.44 188 LYS A O 1
ATOM 1560 N N . ASP A 1 189 ? 3.531 4.178 19.293 1.00 90.12 189 ASP A N 1
ATOM 1561 C CA . ASP A 1 189 ? 3.541 5.210 20.322 1.00 90.12 189 ASP A CA 1
ATOM 1562 C C . ASP A 1 189 ? 2.233 5.207 21.115 1.00 90.12 189 ASP A C 1
ATOM 1564 O O . ASP A 1 189 ? 2.243 5.184 22.345 1.00 90.12 189 ASP A O 1
ATOM 1568 N N . LYS A 1 190 ? 1.093 5.128 20.425 1.00 89.94 190 LYS A N 1
ATOM 1569 C CA . LYS A 1 190 ? -0.220 5.211 21.069 1.00 89.94 190 LYS A CA 1
ATOM 1570 C C . LYS A 1 190 ? -0.676 3.910 21.722 1.00 89.94 190 LYS A C 1
ATOM 1572 O O . LYS A 1 190 ? -1.313 3.946 22.775 1.00 89.94 190 LYS A O 1
ATOM 1577 N N . TYR A 1 191 ? -0.389 2.763 21.107 1.00 86.69 191 TYR A N 1
ATOM 1578 C CA . TYR A 1 191 ? -0.997 1.491 21.509 1.00 86.69 191 TYR A CA 1
ATOM 1579 C C . TYR A 1 191 ? -0.045 0.511 22.183 1.00 86.69 191 TYR A C 1
ATOM 1581 O O . TYR A 1 191 ? -0.534 -0.434 22.805 1.00 86.69 191 TYR A O 1
ATOM 1589 N N . LEU A 1 192 ? 1.275 0.710 22.087 1.00 77.94 192 LEU A N 1
ATOM 1590 C CA . LEU A 1 192 ? 2.261 -0.229 22.630 1.00 77.94 192 LEU A CA 1
ATOM 1591 C C . LEU A 1 192 ? 3.153 0.346 23.736 1.00 77.94 192 LEU A C 1
ATOM 1593 O O . LEU A 1 192 ? 3.661 -0.433 24.538 1.00 77.94 192 LEU A O 1
ATOM 1597 N N . GLN A 1 193 ? 3.295 1.670 23.876 1.00 67.38 193 GLN A N 1
ATOM 1598 C CA . GLN A 1 193 ? 4.153 2.278 24.912 1.00 67.38 193 GLN A CA 1
ATOM 1599 C C . GLN A 1 193 ? 3.615 2.195 26.367 1.00 67.38 193 GLN A C 1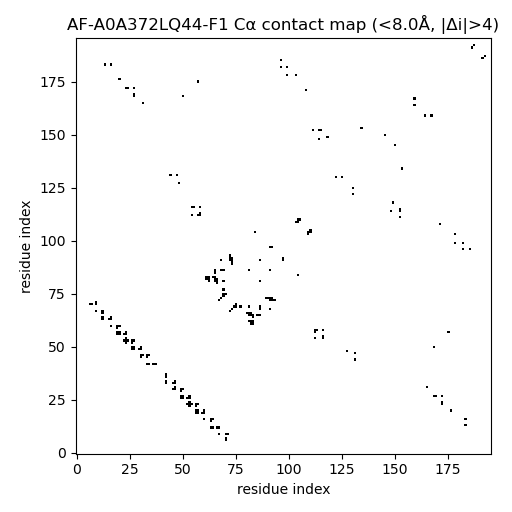
ATOM 1601 O O . GLN A 1 193 ? 4.061 2.939 27.232 1.00 67.38 193 GLN A O 1
ATOM 1606 N N . LYS A 1 194 ? 2.692 1.280 26.700 1.00 49.84 194 LYS A N 1
ATOM 1607 C CA . LYS A 1 194 ? 2.147 1.118 28.072 1.00 49.84 194 LYS A CA 1
ATOM 1608 C C . LYS A 1 194 ? 2.461 -0.225 28.748 1.00 49.84 194 LYS A C 1
ATOM 1610 O O . LYS A 1 194 ? 1.678 -0.695 29.564 1.00 49.84 194 LYS A O 1
ATOM 1615 N N . THR A 1 195 ? 3.589 -0.858 28.425 1.00 46.59 195 THR A N 1
ATOM 1616 C CA . THR A 1 195 ? 4.034 -2.101 29.104 1.00 46.59 195 THR A CA 1
ATOM 1617 C C . THR A 1 195 ? 5.483 -2.044 29.602 1.00 46.59 195 THR A C 1
ATOM 1619 O O . THR A 1 195 ? 6.245 -2.991 29.425 1.00 46.59 195 THR A O 1
ATOM 1622 N N . GLN A 1 196 ? 5.862 -0.936 30.243 1.00 37.81 196 GLN A N 1
ATOM 1623 C CA . GLN A 1 196 ? 7.039 -0.878 31.117 1.00 37.81 196 GLN A CA 1
ATOM 1624 C C . GLN A 1 196 ? 6.637 -0.382 32.499 1.00 37.81 196 GLN A C 1
ATOM 1626 O O . GLN A 1 196 ? 5.828 0.572 32.553 1.00 37.81 196 GLN A O 1
#

Sequence (196 aa):
MEEESEIMNPNIYLDSLQFKLKSAAFHHMQTLKSIKDFNEEEQLIAVSSEFTAMMLTFQSSLDIIAQWVNAKLLNSTIKKRVYFDEIFKYHIPDEELNVLLLEMKQNELTKYLRAFCNVTKHRNIIGVLEQNELFASSFLYPSGNLYPGKQFVINKFRSFTERNLISQLDATFMFFNDILMKIISYIKDKYLQKTQ

Nearest PDB structures (foldseek):
  3ezu-assembly1_A-2  TM=2.852E-01  e=8.804E-01  Geobacter sulfurreducens
  5m4y-assembly3_E  TM=3.017E-01  e=3.309E+00  Saccharomyces cerevisiae S288C
  7vgz-assembly1_B  TM=2.572E-01  e=4.440E+00  Homo sapiens

Mean predicted aligned error: 11.11 Å

pLDDT: mean 71.28, std 20.56, range [30.61, 95.06]

Organism: NCBI:txid2303992

Secondary structure (DSSP, 8-state):
---------HHHHHHHHHHHHHHHHHHHHHHHHHHHHS-HHHHHHHHHHHHHHHHHHHHHHHHHHHHHHHHHHS-TTS-SS--HHHHTTS--S-HHHHHHHHHHHHSHHHHHHHHHHHHHHHTTTS-HHHHHHHHHHTTTS------HHHHHHHHHHHHHHSS-HHHHHHHHHHHHHHHHHHHHHHHHHHHTTT--